Protein AF-A0A1U7HV82-F1 (afdb_monomer)

Secondary structure (DSSP, 8-state):
---SS-----S--HHHHHHHTTSS-HHHHHHHHHHHHTSS--HHHHHHHTTSS-HHHHHHHIIIIIHHHHHHHHHHHHHHHHHHHHHHHS-TT------EEEEEEE--HHHHHHHHHHHHHHHHHHHHHHHHHHHHSPP-TTHHHHHHHT-TTSSSSHHHHHHHHHHHHHHHHHHHHHHHHHHTT-TTHHHHHHHHHHHHHHHHHHHHTHHHHHHHHHHHHHT--GGGSSTTHHHHHHHHHHHHHHHHHHHHTS-HHHHHHHHHHHHHHHIIIIIIHHHHHHHHHHH-SSSHHHHHHHHHHHHHHHHHHHHHHHHHHHHHHHHHS--EEEEEEE--PPPP-----

InterPro domains:
  IPR037257 Type II secretion system protein GspE, N-terminal superfamily [SSF160246] (11-61)

Solvent-accessible surface area (backbone atoms only — not comparable to full-atom values): 18740 Å² total; per-residue (Å²): 141,92,84,86,86,77,92,80,83,71,79,86,54,70,71,58,54,36,38,76,71,65,58,40,52,73,65,56,49,51,54,40,53,55,54,34,73,79,40,98,58,54,64,67,58,50,36,34,74,71,66,59,40,55,66,71,59,54,51,49,44,42,64,74,47,49,50,53,51,54,49,49,55,48,50,50,50,49,53,49,50,52,50,49,53,47,56,72,69,45,61,81,88,64,63,82,74,66,64,61,52,73,48,72,48,72,65,48,37,65,64,53,37,52,52,52,51,54,51,54,52,50,47,48,53,44,18,54,51,22,52,46,45,68,77,73,45,80,92,53,101,56,47,66,61,53,21,55,46,31,27,60,84,41,75,88,30,56,50,34,55,50,49,24,48,52,30,40,51,42,14,52,52,30,41,52,52,19,50,59,33,48,78,69,69,45,87,61,27,66,57,32,44,51,49,17,50,51,28,42,51,52,26,49,34,54,74,65,43,51,61,65,66,39,12,65,64,42,19,69,74,67,70,50,55,48,56,32,45,51,26,33,46,56,62,49,51,53,50,51,52,50,48,52,63,72,41,44,67,57,49,69,72,41,58,69,70,44,34,52,33,42,51,50,13,50,52,38,21,49,41,9,75,41,51,40,43,25,52,42,22,30,44,31,72,76,73,40,64,94,44,69,70,41,53,52,46,39,39,50,21,49,48,28,32,48,49,10,48,42,41,33,44,30,24,51,41,47,44,38,37,76,77,62,80,43,52,63,54,75,46,80,46,80,62,79,78,78,79,80,80,80,80,83,127

Foldseek 3Di:
DPDDPPPPDDQDDLLVLCVVVVLDPPVLQVVLVVVVVVDVDDSLVSCCVVVSHPPVRSVCCCVVPVVVVVVVVVVVVVVVVVVVVVVVVPPPVPPPPQPWDKDKAFDDLVVVLVVLLVVLVVLLVQQLVLLCCVAPNDDDDCNPVSNQQSQCLHAPHPNLVSLLVLLLLLLVLLLVVLVVCVVVVHPCSVVSNVSSVVSNVVSVCSRVVVQQVVQVVQCVVVVDAALCNSVSLVVVVVVVVVNCVVCVVVLVPDDPQLSVLLVVLSVLQCCLVRVLVSVLSNCCRVPNCSDSVSSNSSSSSSSSNSNSSSSNSSSSQVCCCVPPVGDIDIDTDRDDDDPDPPPDD

Sequence (345 aa):
MTKVKKDVEQQKPLGRYLIEAGFISSEQLKAALAAQRSGKKRLGEILVKKGWIRHQTLDYLIEKVVLPERSSQKNLRLVQKDYQHHLESVNTNQLVNIPRQKLEIPVSPYKTTRLLFYIAVALLGAHLVGQFTEHFLPNYFFRNFIAEQLNLDRELNIPTLYAMGLLLISSILLAIVAYAKHVRGDRQVRHWVALSIIFLCLAIDEITSLHERMTDPLRSMLNTNGWLHYAWIIPGIVFVLVCLLVFAKFLKNLPSKTRQLILLAGVIFVSGAIGIEAIGGYYAQVYGEQNMGYALIAGIEEFFEMLGVIIFIYALLSHIDDAMKGLSVRFEIVAHRPPNTVHSS

Mean predicted aligned error: 15.26 Å

Radius of gyration: 39.63 Å; Cα contacts (8 Å, |Δi|>4): 355; chains: 1; bounding box: 47×78×112 Å

Structure (mmCIF, N/CA/C/O backbone):
data_AF-A0A1U7HV82-F1
#
_entry.id   AF-A0A1U7HV82-F1
#
loop_
_atom_site.group_PDB
_atom_site.id
_atom_site.type_symbol
_atom_site.label_atom_id
_atom_site.label_alt_id
_atom_site.label_comp_id
_atom_site.label_asym_id
_atom_site.label_entity_id
_atom_site.label_seq_id
_atom_site.pdbx_PDB_ins_code
_atom_site.Cartn_x
_atom_site.Cartn_y
_atom_site.Cartn_z
_atom_site.occupancy
_atom_site.B_iso_or_equiv
_atom_site.auth_seq_id
_atom_site.auth_comp_id
_atom_site.auth_asym_id
_atom_site.auth_atom_id
_atom_site.pdbx_PDB_model_num
ATOM 1 N N . MET A 1 1 ? -17.617 12.209 66.983 1.00 38.19 1 MET A N 1
ATOM 2 C CA . MET A 1 1 ? -17.705 13.487 66.237 1.00 38.19 1 MET A CA 1
ATOM 3 C C . MET A 1 1 ? -16.534 14.366 66.651 1.00 38.19 1 MET A C 1
ATOM 5 O O . MET A 1 1 ? -16.645 15.218 67.520 1.00 38.19 1 MET A O 1
ATOM 9 N N . THR A 1 2 ? -15.369 14.081 66.078 1.00 35.69 2 THR A N 1
ATOM 10 C CA . THR A 1 2 ? -14.067 14.588 66.527 1.00 35.69 2 THR A CA 1
ATOM 11 C C . THR A 1 2 ? -13.499 15.446 65.401 1.00 35.69 2 THR A C 1
ATOM 13 O O . THR A 1 2 ? -12.616 15.011 64.672 1.00 35.69 2 THR A O 1
ATOM 16 N N . LYS A 1 3 ? -14.108 16.614 65.147 1.00 32.28 3 LYS A N 1
ATOM 17 C CA . LYS A 1 3 ? -13.685 17.495 64.039 1.00 32.28 3 LYS A CA 1
ATOM 18 C C . LYS A 1 3 ? -14.097 18.972 64.165 1.00 32.28 3 LYS A C 1
ATOM 20 O O . LYS A 1 3 ? -14.225 19.644 63.157 1.00 32.28 3 LYS A O 1
ATOM 25 N N . VAL A 1 4 ? -14.302 19.485 65.386 1.00 33.97 4 VAL A N 1
ATOM 26 C CA . VAL A 1 4 ? -14.757 20.885 65.604 1.00 33.97 4 VAL A CA 1
ATOM 27 C C . VAL A 1 4 ? -13.839 21.671 66.564 1.00 33.97 4 VAL A C 1
ATOM 29 O O . VAL A 1 4 ? -14.207 22.708 67.092 1.00 33.97 4 VAL A O 1
ATOM 32 N N . LYS A 1 5 ? -12.607 21.204 66.826 1.00 31.08 5 LYS A N 1
ATOM 33 C CA . LYS A 1 5 ? -11.700 21.846 67.809 1.00 31.08 5 LYS A CA 1
ATOM 34 C C . LYS A 1 5 ? -10.270 22.126 67.324 1.00 31.08 5 LYS A C 1
ATOM 36 O O . LYS A 1 5 ? -9.362 22.188 68.146 1.00 31.08 5 LYS A O 1
ATOM 41 N N . LYS A 1 6 ? -10.045 22.310 66.016 1.00 32.88 6 LYS A N 1
ATOM 42 C CA . LYS A 1 6 ? -8.695 22.607 65.492 1.00 32.88 6 LYS A CA 1
ATOM 43 C C . LYS A 1 6 ? -8.571 23.799 64.533 1.00 32.88 6 LYS A C 1
ATOM 45 O O . LYS A 1 6 ? -7.531 23.929 63.911 1.00 32.88 6 LYS A O 1
ATOM 50 N N . ASP A 1 7 ? -9.547 24.707 64.503 1.00 33.69 7 ASP A N 1
ATOM 51 C CA . ASP A 1 7 ? -9.474 25.950 63.708 1.00 33.69 7 ASP A CA 1
ATOM 52 C C . ASP A 1 7 ? -9.227 27.199 64.568 1.00 33.69 7 ASP A C 1
ATOM 54 O O . ASP A 1 7 ? -9.872 28.235 64.424 1.00 33.69 7 ASP A O 1
ATOM 58 N N . VAL A 1 8 ? -8.255 27.112 65.479 1.00 42.91 8 VAL A N 1
ATOM 59 C CA . VAL A 1 8 ? -7.632 28.293 66.098 1.00 42.91 8 VAL A CA 1
ATOM 60 C C . VAL A 1 8 ? -6.117 28.090 66.096 1.00 42.91 8 VAL A C 1
ATOM 62 O O . VAL A 1 8 ? -5.501 27.922 67.144 1.00 42.91 8 VAL A O 1
ATOM 65 N N . GLU A 1 9 ? -5.500 28.076 64.911 1.00 46.94 9 GLU A N 1
ATOM 66 C CA . GLU A 1 9 ? -4.040 28.158 64.787 1.00 46.94 9 GLU A CA 1
ATOM 67 C C . GLU A 1 9 ? -3.623 29.569 64.344 1.00 46.94 9 GLU A C 1
ATOM 69 O O . GLU A 1 9 ? -3.939 30.078 63.264 1.00 46.94 9 GLU A O 1
ATOM 74 N N . GLN A 1 10 ? -3.013 30.238 65.318 1.00 55.25 10 GLN A N 1
ATOM 75 C CA . GLN A 1 10 ? -2.800 31.671 65.452 1.00 55.25 10 GLN A CA 1
ATOM 76 C C . GLN A 1 10 ? -1.570 32.124 64.654 1.00 55.25 10 GLN A C 1
ATOM 78 O O . GLN A 1 10 ? -0.648 31.345 64.422 1.00 55.25 10 GLN A O 1
ATOM 83 N N . GLN A 1 11 ? -1.546 33.401 64.251 1.00 66.25 11 GLN A N 1
ATOM 84 C CA . GLN A 1 11 ? -0.386 34.044 63.617 1.00 66.25 11 GLN A CA 1
ATOM 85 C C . GLN A 1 11 ? 0.920 33.649 64.317 1.00 66.25 11 GLN A C 1
ATOM 87 O O . GLN A 1 11 ? 0.988 33.674 65.549 1.00 66.25 11 GLN A O 1
ATOM 92 N N . LYS A 1 12 ? 1.964 33.340 63.536 1.00 77.38 12 LYS A N 1
ATOM 93 C CA . LYS A 1 12 ? 3.270 32.938 64.068 1.00 77.38 12 LYS A CA 1
ATOM 94 C C . LYS A 1 12 ? 3.725 33.937 65.151 1.00 77.38 12 LYS A C 1
ATOM 96 O O . LYS A 1 12 ? 3.809 35.145 64.880 1.00 77.38 12 LYS A O 1
ATOM 101 N N . PRO A 1 13 ? 3.947 33.489 66.400 1.00 84.19 13 PRO A N 1
ATOM 102 C CA . PRO A 1 13 ? 4.254 34.392 67.500 1.00 84.19 13 PRO A CA 1
ATOM 103 C C . PRO A 1 13 ? 5.668 34.959 67.355 1.00 84.19 13 PRO A C 1
ATOM 105 O O . PRO A 1 13 ? 6.565 34.292 66.841 1.00 84.19 13 PRO A O 1
ATOM 108 N N . LEU A 1 14 ? 5.882 36.180 67.859 1.00 83.19 14 LEU A N 1
ATOM 109 C CA . LEU A 1 14 ? 7.159 36.900 67.749 1.00 83.19 14 LEU A CA 1
ATOM 110 C C . LEU A 1 14 ? 8.350 36.077 68.268 1.00 83.19 14 LEU A C 1
ATOM 112 O O . LEU A 1 14 ? 9.395 36.047 67.633 1.00 83.19 14 LEU A O 1
ATOM 116 N N . GLY A 1 15 ? 8.178 35.348 69.374 1.00 83.62 15 GLY A N 1
ATOM 117 C CA . GLY A 1 15 ? 9.240 34.508 69.938 1.00 83.62 15 GLY A CA 1
ATOM 118 C C . GLY A 1 15 ? 9.782 33.458 68.963 1.00 83.62 15 GLY A C 1
ATOM 119 O O . GLY A 1 15 ? 10.974 33.174 68.979 1.00 83.62 15 GLY A O 1
ATOM 120 N N . ARG A 1 16 ? 8.940 32.933 68.064 1.00 84.75 16 ARG A N 1
ATOM 121 C CA . ARG A 1 16 ? 9.375 31.955 67.061 1.00 84.75 16 ARG A CA 1
ATOM 122 C C . ARG A 1 16 ? 10.226 32.600 65.967 1.00 84.75 16 ARG A C 1
ATOM 124 O O . ARG A 1 16 ? 11.216 32.011 65.560 1.00 84.75 16 ARG A O 1
ATOM 131 N N . TYR A 1 17 ? 9.890 33.822 65.554 1.00 85.44 17 TYR A N 1
ATOM 132 C CA . TYR A 1 17 ? 10.727 34.593 64.630 1.00 85.44 17 TYR A CA 1
ATOM 133 C C . TYR A 1 17 ? 12.118 34.861 65.196 1.00 85.44 17 TYR A C 1
ATOM 135 O O . TYR A 1 17 ? 13.104 34.749 64.481 1.00 85.44 17 TYR A O 1
ATOM 143 N N . LEU A 1 18 ? 12.195 35.182 66.486 1.00 85.69 18 LEU A N 1
ATOM 144 C CA . LEU A 1 18 ? 13.462 35.493 67.141 1.00 85.69 18 LEU A CA 1
ATOM 145 C C . LEU A 1 18 ? 14.362 34.261 67.303 1.00 85.69 18 LEU A C 1
ATOM 147 O O . LEU A 1 18 ? 15.578 34.398 67.206 1.00 85.69 18 LEU A O 1
ATOM 151 N N . ILE A 1 19 ? 13.779 33.074 67.506 1.00 87.62 19 ILE A N 1
ATOM 152 C CA . ILE A 1 19 ? 14.528 31.809 67.499 1.00 87.62 19 ILE A CA 1
ATOM 153 C C . ILE A 1 19 ? 15.010 31.469 66.090 1.00 87.62 19 ILE A C 1
ATOM 155 O O . ILE A 1 19 ? 16.180 31.159 65.905 1.00 87.62 19 ILE A O 1
ATOM 159 N N . GLU A 1 20 ? 14.124 31.529 65.094 1.00 85.56 20 GLU A N 1
ATOM 160 C CA . GLU A 1 20 ? 14.473 31.157 63.717 1.00 85.56 20 GLU A CA 1
ATOM 161 C C . GLU A 1 20 ? 15.515 32.098 63.103 1.00 85.56 20 GLU A C 1
ATOM 163 O O . GLU A 1 20 ? 16.381 31.650 62.361 1.00 85.56 20 GLU A O 1
ATOM 168 N N . ALA A 1 21 ? 15.485 33.383 63.462 1.00 83.06 21 ALA A N 1
ATOM 169 C CA . ALA A 1 21 ? 16.513 34.341 63.070 1.00 83.06 21 ALA A CA 1
ATOM 170 C C . ALA A 1 21 ? 17.809 34.228 63.904 1.00 83.06 21 ALA A C 1
ATOM 172 O O . ALA A 1 21 ? 18.742 34.997 63.688 1.00 83.06 21 ALA A O 1
ATOM 173 N N . GLY A 1 22 ? 17.876 33.300 64.866 1.00 84.62 22 GLY A N 1
ATOM 174 C CA . GLY A 1 22 ? 19.063 33.040 65.683 1.00 84.62 22 GLY A CA 1
ATOM 175 C C . GLY A 1 22 ? 19.364 34.099 66.746 1.00 84.62 22 GLY A C 1
ATOM 176 O O . GLY A 1 22 ? 20.425 34.054 67.362 1.00 84.62 22 GLY A O 1
ATOM 177 N N . PHE A 1 23 ? 18.454 35.048 66.991 1.00 87.12 23 PHE A N 1
ATOM 178 C CA . PHE A 1 23 ? 18.676 36.121 67.964 1.00 87.12 23 PHE A CA 1
ATOM 179 C C . PHE A 1 23 ? 18.525 35.658 69.413 1.00 87.12 23 PHE A C 1
ATOM 181 O O . PHE A 1 23 ? 19.138 36.247 70.300 1.00 87.12 23 PHE A O 1
ATOM 188 N N . ILE A 1 24 ? 17.708 34.630 69.668 1.00 89.38 24 ILE A N 1
ATOM 189 C CA . ILE A 1 24 ? 17.556 34.016 70.995 1.00 89.38 24 ILE A CA 1
ATOM 190 C C . ILE A 1 24 ? 17.475 32.499 70.895 1.00 89.38 24 ILE A C 1
ATOM 192 O O . ILE A 1 24 ? 16.989 31.949 69.910 1.00 89.38 24 ILE A O 1
ATOM 196 N N . SER A 1 25 ? 17.875 31.812 71.961 1.00 89.31 25 SER A N 1
ATOM 197 C CA . SER A 1 25 ? 17.670 30.372 72.097 1.00 89.31 25 SER A CA 1
ATOM 198 C C . SER A 1 25 ? 16.274 30.033 72.632 1.00 89.31 25 SER A C 1
ATOM 200 O O . SER A 1 25 ? 15.595 30.851 73.263 1.00 89.31 25 SER A O 1
ATOM 202 N N . SER A 1 26 ? 15.855 28.780 72.445 1.00 86.31 26 SER A N 1
ATOM 203 C CA . SER A 1 26 ? 14.608 28.255 73.018 1.00 86.31 26 SER A CA 1
ATOM 204 C C . SER A 1 26 ? 14.550 28.388 74.543 1.00 86.31 26 SER A C 1
ATOM 206 O O . SER A 1 26 ? 13.484 28.658 75.093 1.00 86.31 26 SER A O 1
ATOM 208 N N . GLU A 1 27 ? 15.687 28.257 75.229 1.00 87.75 27 GLU A N 1
ATOM 209 C CA . GLU A 1 27 ? 15.765 28.411 76.686 1.00 87.75 27 GLU A CA 1
ATOM 210 C C . GLU A 1 27 ? 15.618 29.876 77.120 1.00 87.75 27 GLU A C 1
ATOM 212 O O . GLU A 1 27 ? 14.876 30.174 78.059 1.00 87.75 27 GLU A O 1
ATOM 217 N N . GLN A 1 28 ? 16.220 30.817 76.383 1.00 88.81 28 GLN A N 1
ATOM 218 C CA . GLN A 1 28 ? 16.010 32.252 76.605 1.00 88.81 28 GLN A CA 1
ATOM 219 C C . GLN A 1 28 ? 14.547 32.648 76.373 1.00 88.81 28 GLN A C 1
ATOM 221 O O . GLN A 1 28 ? 13.983 33.411 77.161 1.00 88.81 28 GLN A O 1
ATOM 226 N N . LEU A 1 29 ? 13.896 32.094 75.343 1.00 89.25 29 LEU A N 1
ATOM 227 C CA . LEU A 1 29 ? 12.473 32.334 75.106 1.00 89.25 29 LEU A CA 1
ATOM 228 C C . LEU A 1 29 ? 11.607 31.795 76.254 1.00 89.25 29 LEU A C 1
ATOM 230 O O . LEU A 1 29 ? 10.720 32.509 76.724 1.00 89.25 29 LEU A O 1
ATOM 234 N N . LYS A 1 30 ? 11.863 30.574 76.743 1.00 88.62 30 LYS A N 1
ATOM 235 C CA . LYS A 1 30 ? 11.137 30.004 77.895 1.00 88.62 30 LYS A CA 1
ATOM 236 C C . LYS A 1 30 ? 11.288 30.877 79.140 1.00 88.62 30 LYS A C 1
ATOM 238 O O . LYS A 1 30 ? 10.287 31.190 79.785 1.00 88.62 30 LYS A O 1
ATOM 243 N N . ALA A 1 31 ? 12.509 31.315 79.445 1.00 86.88 31 ALA A N 1
ATOM 244 C CA . ALA A 1 31 ? 12.778 32.196 80.577 1.00 86.88 31 ALA A CA 1
ATOM 245 C C . ALA A 1 31 ? 12.068 33.555 80.434 1.00 86.88 31 ALA A C 1
ATOM 247 O O . ALA A 1 31 ? 11.471 34.050 81.392 1.00 86.88 31 ALA A O 1
ATOM 248 N N . ALA A 1 32 ? 12.074 34.142 79.233 1.00 87.38 32 ALA A N 1
ATOM 249 C CA . ALA A 1 32 ? 11.375 35.394 78.955 1.00 87.38 32 ALA A CA 1
ATOM 250 C C . ALA A 1 32 ? 9.850 35.252 79.078 1.00 87.38 32 ALA A C 1
ATOM 252 O O . ALA A 1 32 ? 9.200 36.132 79.639 1.00 87.38 32 ALA A O 1
ATOM 253 N N . LEU A 1 33 ? 9.277 34.139 78.610 1.00 87.44 33 LEU A N 1
ATOM 254 C CA . LEU A 1 33 ? 7.847 33.842 78.733 1.00 87.44 33 LEU A CA 1
ATOM 255 C C . LEU A 1 33 ? 7.433 33.589 80.188 1.00 87.44 33 LEU A C 1
ATOM 257 O O . LEU A 1 33 ? 6.366 34.040 80.602 1.00 87.44 33 LEU A O 1
ATOM 261 N N . ALA A 1 34 ? 8.267 32.911 80.980 1.00 85.50 34 ALA A N 1
ATOM 262 C CA . ALA A 1 34 ? 8.035 32.752 82.414 1.00 85.50 34 ALA A CA 1
ATOM 263 C C . ALA A 1 34 ? 8.019 34.118 83.121 1.00 85.50 34 ALA A C 1
ATOM 265 O O . ALA A 1 34 ? 7.084 34.415 83.863 1.00 85.50 34 ALA A O 1
ATOM 266 N N . ALA A 1 35 ? 8.979 34.994 82.805 1.00 83.12 35 ALA A N 1
ATOM 267 C CA . ALA A 1 35 ? 9.008 36.364 83.317 1.00 83.12 35 ALA A CA 1
ATOM 268 C C . ALA A 1 35 ? 7.810 37.212 82.839 1.00 83.12 35 ALA A C 1
ATOM 270 O O . ALA A 1 35 ? 7.318 38.056 83.587 1.00 83.12 35 ALA A O 1
ATOM 271 N N . GLN A 1 36 ? 7.313 36.974 81.622 1.00 86.62 36 GLN A N 1
ATOM 272 C CA . GLN A 1 36 ? 6.123 37.632 81.078 1.00 86.62 36 GLN A CA 1
ATOM 273 C C . GLN A 1 36 ? 4.838 37.212 81.805 1.00 86.62 36 GLN A C 1
ATOM 275 O O . GLN A 1 36 ? 3.912 38.005 81.912 1.00 86.62 36 GLN A O 1
ATOM 280 N N . ARG A 1 37 ? 4.758 35.981 82.326 1.00 81.06 37 ARG A N 1
ATOM 281 C CA . ARG A 1 37 ? 3.583 35.527 83.094 1.00 81.06 37 ARG A CA 1
ATOM 282 C C . ARG A 1 37 ? 3.465 36.217 84.452 1.00 81.06 37 ARG A C 1
ATOM 284 O O . ARG A 1 37 ? 2.355 36.426 84.924 1.00 81.06 37 ARG A O 1
ATOM 291 N N . SER A 1 38 ? 4.591 36.589 85.056 1.00 72.31 38 SER A N 1
ATOM 292 C CA . SER A 1 38 ? 4.643 37.222 86.380 1.00 72.31 38 SER A CA 1
ATOM 293 C C . SER A 1 38 ? 4.617 38.757 86.342 1.00 72.31 38 SER A C 1
ATOM 295 O O . SER A 1 38 ? 4.601 39.385 87.397 1.00 72.31 38 SER A O 1
ATOM 297 N N . GLY A 1 39 ? 4.611 39.390 85.162 1.00 71.81 39 GLY A N 1
ATOM 298 C CA . GLY A 1 39 ? 4.634 40.851 85.039 1.00 71.81 39 GLY A CA 1
ATOM 299 C C . GLY A 1 39 ? 3.957 41.375 83.771 1.00 71.81 39 GLY A C 1
ATOM 300 O O . GLY A 1 39 ? 3.882 40.693 82.762 1.00 71.81 39 GLY A O 1
ATOM 301 N N . LYS A 1 40 ? 3.496 42.633 83.778 1.00 72.38 40 LYS A N 1
ATOM 302 C CA . LYS A 1 40 ? 2.767 43.254 82.646 1.00 72.38 40 LYS A CA 1
ATOM 303 C C . LYS A 1 40 ? 3.641 43.668 81.439 1.00 72.38 40 LYS A C 1
ATOM 305 O O . LYS A 1 40 ? 3.177 44.424 80.591 1.00 72.38 40 LYS A O 1
ATOM 310 N N . LYS A 1 41 ? 4.903 43.230 81.351 1.00 80.50 41 LYS A N 1
ATOM 311 C CA . LYS A 1 41 ? 5.830 43.660 80.282 1.00 80.50 41 LYS A CA 1
ATOM 312 C C . LYS A 1 41 ? 5.666 42.832 79.013 1.00 80.50 41 LYS A C 1
ATOM 314 O O . LYS A 1 41 ? 5.334 41.650 79.078 1.00 80.50 41 LYS A O 1
ATOM 319 N N . ARG A 1 42 ? 5.920 43.433 77.849 1.00 84.75 42 ARG A N 1
ATOM 320 C CA . ARG A 1 42 ? 5.869 42.708 76.566 1.00 84.75 42 ARG A CA 1
ATOM 321 C C . ARG A 1 42 ? 7.111 41.830 76.403 1.00 84.75 42 ARG A C 1
ATOM 323 O O . ARG A 1 42 ? 8.191 42.190 76.861 1.00 84.75 42 ARG A O 1
ATOM 330 N N . LEU A 1 43 ? 6.974 40.701 75.699 1.00 84.75 43 LEU A N 1
ATOM 331 C CA . LEU A 1 43 ? 8.074 39.756 75.460 1.00 84.75 43 LEU A CA 1
ATOM 332 C C . LEU A 1 43 ? 9.345 40.454 74.940 1.00 84.75 43 LEU A C 1
ATOM 334 O O . LEU A 1 43 ? 10.426 40.233 75.472 1.00 84.75 43 LEU A O 1
ATOM 338 N N . GLY A 1 44 ? 9.202 41.346 73.956 1.00 84.00 44 GLY A N 1
ATOM 339 C CA . GLY A 1 44 ? 10.316 42.105 73.384 1.00 84.00 44 GLY A CA 1
ATOM 340 C C . GLY A 1 44 ? 11.068 42.975 74.398 1.00 84.00 44 GLY A C 1
ATOM 341 O O . GLY A 1 44 ? 12.292 42.952 74.445 1.00 84.00 44 GLY A O 1
ATOM 342 N N . GLU A 1 45 ? 10.349 43.667 75.283 1.00 85.06 45 GLU A N 1
ATOM 343 C CA . GLU A 1 45 ? 10.943 44.519 76.326 1.00 85.06 45 GLU A CA 1
ATOM 344 C C . GLU A 1 45 ? 11.736 43.701 77.353 1.00 85.06 45 GLU A C 1
ATOM 346 O O . GLU A 1 45 ? 12.762 44.152 77.863 1.00 85.06 45 GLU A O 1
ATOM 351 N N . ILE A 1 46 ? 11.266 42.488 77.664 1.00 87.38 46 ILE A N 1
ATOM 352 C CA . ILE A 1 46 ? 11.948 41.573 78.586 1.00 87.38 46 ILE A CA 1
ATOM 353 C C . ILE A 1 46 ? 13.271 41.105 77.973 1.00 87.38 46 ILE A C 1
ATOM 355 O O . ILE A 1 46 ? 14.295 41.130 78.657 1.00 87.38 46 ILE A O 1
ATOM 359 N N . LEU A 1 47 ? 13.258 40.730 76.691 1.00 89.25 47 LEU A N 1
ATOM 360 C CA . LEU A 1 47 ? 14.448 40.289 75.958 1.00 89.25 47 LEU A CA 1
ATOM 361 C C . LEU A 1 47 ? 15.499 41.403 75.854 1.00 89.25 47 LEU A C 1
ATOM 363 O O . LEU A 1 47 ? 16.683 41.148 76.076 1.00 89.25 47 LEU A O 1
ATOM 367 N N . VAL A 1 48 ? 15.062 42.640 75.598 1.00 89.19 48 VAL A N 1
ATOM 368 C CA . VAL A 1 48 ? 15.950 43.810 75.551 1.00 89.19 48 VAL A CA 1
ATOM 369 C C . VAL A 1 48 ? 16.509 44.136 76.934 1.00 89.19 48 VAL A C 1
ATOM 371 O O . VAL A 1 48 ? 17.718 44.295 77.084 1.00 89.19 48 VAL A O 1
ATOM 374 N N . LYS A 1 49 ? 15.672 44.160 77.982 1.00 89.12 49 LYS A N 1
ATOM 375 C CA . LYS A 1 49 ? 16.125 44.448 79.355 1.00 89.12 49 LYS A CA 1
ATOM 376 C C . LYS A 1 49 ? 17.134 43.414 79.873 1.00 89.12 49 LYS A C 1
ATOM 378 O O . LYS A 1 49 ? 18.007 43.762 80.661 1.00 89.12 49 LYS A O 1
ATOM 383 N N . LYS A 1 50 ? 17.006 42.148 79.468 1.00 86.50 50 LYS A N 1
ATOM 384 C CA . LYS A 1 50 ? 17.951 41.073 79.816 1.00 86.50 50 LYS A CA 1
ATOM 385 C C . LYS A 1 50 ? 19.250 41.116 78.998 1.00 86.50 50 LYS A C 1
ATOM 387 O O . LYS A 1 50 ? 20.145 40.326 79.280 1.00 86.50 50 LYS A O 1
ATOM 392 N N . GLY A 1 51 ? 19.358 42.015 78.018 1.00 85.31 51 GLY A N 1
ATOM 393 C CA . GLY A 1 51 ? 20.526 42.150 77.147 1.00 85.31 51 GLY A CA 1
ATOM 394 C C . GLY A 1 51 ? 20.639 41.062 76.078 1.00 85.31 51 GLY A C 1
ATOM 395 O O . GLY A 1 51 ? 21.691 40.936 75.463 1.00 85.31 51 GLY A O 1
ATOM 396 N N . TRP A 1 52 ? 19.587 40.267 75.851 1.00 90.31 52 TRP A N 1
ATOM 397 C CA . TRP A 1 52 ? 19.621 39.155 74.893 1.00 90.31 52 TRP A CA 1
ATOM 398 C C . TRP A 1 52 ? 19.401 39.607 73.449 1.00 90.31 52 TRP A C 1
ATOM 400 O O . TRP A 1 52 ? 19.898 38.970 72.531 1.00 90.31 52 TRP A O 1
ATOM 410 N N . ILE A 1 53 ? 18.699 40.723 73.241 1.00 90.31 53 ILE A N 1
ATOM 411 C CA . ILE A 1 53 ? 18.533 41.358 71.928 1.00 90.31 53 ILE A CA 1
ATOM 412 C C . ILE A 1 53 ? 18.684 42.872 72.098 1.00 90.31 53 ILE A C 1
ATOM 414 O O . ILE A 1 53 ? 18.214 43.436 73.085 1.00 90.31 53 ILE A O 1
ATOM 418 N N . ARG A 1 54 ? 19.312 43.560 71.138 1.00 88.88 54 ARG A N 1
ATOM 419 C CA . ARG A 1 54 ? 19.348 45.033 71.112 1.00 88.88 54 ARG A CA 1
ATOM 420 C C . ARG A 1 54 ? 18.006 45.599 70.654 1.00 88.88 54 ARG A C 1
ATOM 422 O O . ARG A 1 54 ? 17.383 45.048 69.752 1.00 88.88 54 ARG A O 1
ATOM 429 N N . HIS A 1 55 ? 17.600 46.742 71.208 1.00 88.81 55 HIS A N 1
ATOM 430 C CA . HIS A 1 55 ? 16.335 47.389 70.838 1.00 88.81 55 HIS A CA 1
ATOM 431 C C . HIS A 1 55 ? 16.218 47.609 69.319 1.00 88.81 55 HIS A C 1
ATOM 433 O O . HIS A 1 55 ? 15.218 47.218 68.726 1.00 88.81 55 HIS A O 1
ATOM 439 N N . GLN A 1 56 ? 17.283 48.102 68.668 1.00 85.81 56 GLN A N 1
ATOM 440 C CA . GLN A 1 56 ? 17.269 48.347 67.219 1.00 85.81 56 GLN A CA 1
ATOM 441 C C . GLN A 1 56 ? 17.067 47.063 66.398 1.00 85.81 56 GLN A C 1
ATOM 443 O O . GLN A 1 56 ? 16.401 47.081 65.369 1.00 85.81 56 GLN A O 1
ATOM 448 N N . THR A 1 57 ? 17.627 45.938 66.849 1.00 85.06 57 THR A N 1
ATOM 449 C CA . THR A 1 57 ? 17.505 44.643 66.163 1.00 85.06 57 THR A CA 1
ATOM 450 C C . THR A 1 57 ? 16.087 44.091 66.261 1.00 85.06 57 THR A C 1
ATOM 452 O O . THR A 1 57 ? 15.565 43.548 65.288 1.00 85.06 57 THR A O 1
ATOM 455 N N . LEU A 1 58 ? 15.451 44.250 67.424 1.00 87.62 58 LEU A N 1
ATOM 456 C CA . LEU A 1 58 ? 14.064 43.846 67.624 1.00 87.62 58 LEU A CA 1
ATOM 457 C C . LEU A 1 58 ? 13.114 44.671 66.745 1.00 87.62 58 LEU A C 1
ATOM 459 O O . LEU A 1 58 ? 12.254 44.091 66.083 1.00 87.62 58 LEU A O 1
ATOM 463 N N . ASP A 1 59 ? 13.299 45.992 66.707 1.00 86.81 59 ASP A N 1
ATOM 464 C CA . ASP A 1 59 ? 12.482 46.890 65.885 1.00 86.81 59 ASP A CA 1
ATOM 465 C C . ASP A 1 59 ? 12.641 46.576 64.397 1.00 86.81 59 ASP A C 1
ATOM 467 O O . ASP A 1 59 ? 11.644 46.394 63.696 1.00 86.81 59 ASP A O 1
ATOM 471 N N . TYR A 1 60 ? 13.885 46.411 63.934 1.00 86.75 60 TYR A N 1
ATOM 472 C CA . TYR A 1 60 ? 14.177 46.068 62.543 1.00 86.75 60 TYR A CA 1
ATOM 473 C C . TYR A 1 60 ? 13.483 44.770 62.120 1.00 86.75 60 TYR A C 1
ATOM 475 O O . TYR A 1 60 ? 12.844 44.718 61.069 1.00 86.75 60 TYR A O 1
ATOM 483 N N . LEU A 1 61 ? 13.561 43.722 62.945 1.00 87.56 61 LEU A N 1
ATOM 484 C CA . LEU A 1 61 ? 12.929 42.442 62.636 1.00 87.56 61 LEU A CA 1
ATOM 485 C C . LEU A 1 61 ? 11.399 42.547 62.622 1.00 87.56 61 LEU A C 1
ATOM 487 O O . LEU A 1 61 ? 10.745 41.947 61.766 1.00 87.56 61 LEU A O 1
ATOM 491 N N . ILE A 1 62 ? 10.808 43.321 63.532 1.00 86.38 62 ILE A N 1
ATOM 492 C CA . ILE A 1 62 ? 9.359 43.531 63.538 1.00 86.38 62 ILE A CA 1
ATOM 493 C C . ILE A 1 62 ? 8.922 44.271 62.270 1.00 86.38 62 ILE A C 1
ATOM 495 O O . ILE A 1 62 ? 7.990 43.826 61.597 1.00 86.38 62 ILE A O 1
ATOM 499 N N . GLU A 1 63 ? 9.600 45.365 61.930 1.00 84.62 63 GLU A N 1
ATOM 500 C CA . GLU A 1 63 ? 9.215 46.245 60.829 1.00 84.62 63 GLU A CA 1
ATOM 501 C C . GLU A 1 63 ? 9.479 45.620 59.456 1.00 84.62 63 GLU A C 1
ATOM 503 O O . GLU A 1 63 ? 8.620 45.679 58.578 1.00 84.62 63 GLU A O 1
ATOM 508 N N . LYS A 1 64 ? 10.653 45.009 59.259 1.00 83.19 64 LYS A N 1
ATOM 509 C CA . LYS A 1 64 ? 11.072 44.506 57.944 1.00 83.19 64 LYS A CA 1
ATOM 510 C C . LYS A 1 64 ? 10.664 43.064 57.672 1.00 83.19 64 LYS A C 1
ATOM 512 O O . LYS A 1 64 ? 10.619 42.681 56.508 1.00 83.19 64 LYS A O 1
ATOM 517 N N . VAL A 1 65 ? 10.350 42.274 58.701 1.00 79.88 65 VAL A N 1
ATOM 518 C CA . VAL A 1 65 ? 10.063 40.838 58.531 1.00 79.88 65 VAL A CA 1
ATOM 519 C C . VAL A 1 65 ? 8.674 40.476 59.048 1.00 79.88 65 VAL A C 1
ATOM 521 O O . VAL A 1 65 ? 7.839 39.990 58.286 1.00 79.88 65 VAL A O 1
ATOM 524 N N . VAL A 1 66 ? 8.377 40.748 60.321 1.00 83.94 66 VAL A N 1
ATOM 525 C CA . VAL A 1 66 ? 7.144 40.243 60.953 1.00 83.94 66 VAL A CA 1
ATOM 526 C C . VAL A 1 66 ? 5.887 40.930 60.411 1.00 83.94 66 VAL A C 1
ATOM 528 O O . VAL A 1 66 ? 4.905 40.253 60.101 1.00 83.94 66 VAL A O 1
ATOM 531 N N . LEU A 1 67 ? 5.876 42.263 60.312 1.00 82.19 67 LEU A N 1
ATOM 532 C CA . LEU A 1 67 ? 4.701 43.008 59.844 1.00 82.19 67 LEU A CA 1
ATOM 533 C C . LEU A 1 67 ? 4.385 42.768 58.354 1.00 82.19 67 LEU A C 1
ATOM 535 O O . LEU A 1 67 ? 3.208 42.528 58.054 1.00 82.19 67 LEU A O 1
ATOM 539 N N . PRO A 1 68 ? 5.366 42.770 57.428 1.00 76.06 68 PRO A N 1
ATOM 540 C CA . PRO A 1 68 ? 5.112 42.471 56.021 1.00 76.06 68 PRO A CA 1
ATOM 541 C C . PRO A 1 68 ? 4.586 41.052 55.807 1.00 76.06 68 PRO A C 1
ATOM 543 O O . PRO A 1 68 ? 3.599 40.870 55.095 1.00 76.06 68 PRO A O 1
ATOM 546 N N . GLU A 1 69 ? 5.163 40.047 56.476 1.00 77.19 69 GLU A N 1
ATOM 547 C CA . GLU A 1 69 ? 4.708 38.660 56.332 1.00 77.19 69 GLU A CA 1
ATOM 548 C C . GLU A 1 69 ? 3.285 38.474 56.877 1.00 77.19 69 GLU A C 1
ATOM 550 O O . GLU A 1 69 ? 2.440 37.862 56.222 1.00 77.19 69 GLU A O 1
ATOM 555 N N . ARG A 1 70 ? 2.967 39.066 58.037 1.00 78.81 70 ARG A N 1
ATOM 556 C CA . ARG A 1 70 ? 1.605 39.018 58.597 1.00 78.81 70 ARG A CA 1
ATOM 557 C C . ARG A 1 70 ? 0.587 39.732 57.715 1.00 78.81 70 ARG A C 1
ATOM 559 O O . ARG A 1 70 ? -0.543 39.258 57.597 1.00 78.81 70 ARG A O 1
ATOM 566 N N . SER A 1 71 ? 0.973 40.849 57.103 1.00 70.81 71 SER A N 1
ATOM 567 C CA . SER A 1 71 ? 0.119 41.585 56.166 1.00 70.81 71 SER A CA 1
ATOM 568 C C . SER A 1 71 ? -0.111 40.784 54.886 1.00 70.81 71 SER A C 1
ATOM 570 O O . SER A 1 71 ? -1.251 40.662 54.451 1.00 70.81 71 SER A O 1
ATOM 572 N N . SER A 1 72 ? 0.932 40.146 54.349 1.00 68.44 72 SER A N 1
ATOM 573 C CA . SER A 1 72 ? 0.831 39.248 53.194 1.00 68.44 72 SER A CA 1
ATOM 574 C C . SER A 1 72 ? -0.081 38.052 53.487 1.00 68.44 72 SER A C 1
ATOM 576 O O . SER A 1 72 ? -1.018 37.792 52.739 1.00 68.44 72 SER A O 1
ATOM 578 N N . GLN A 1 73 ? 0.082 37.392 54.638 1.00 69.44 73 GLN A N 1
ATOM 579 C CA . GLN A 1 73 ? -0.792 36.288 55.053 1.00 69.44 73 GLN A CA 1
ATOM 580 C C . GLN A 1 73 ? -2.242 36.733 55.277 1.00 69.44 73 GLN A C 1
ATOM 582 O O . GLN A 1 73 ? -3.170 35.994 54.949 1.00 69.44 73 GLN A O 1
ATOM 587 N N . LYS A 1 74 ? -2.467 37.932 55.830 1.00 70.44 74 LYS A N 1
ATOM 588 C CA . LYS A 1 74 ? -3.814 38.498 55.981 1.00 70.44 74 LYS A CA 1
ATOM 589 C C . LYS A 1 74 ? -4.438 38.791 54.617 1.00 70.44 74 LYS A C 1
ATOM 591 O O . LYS A 1 74 ? -5.593 38.435 54.419 1.00 70.44 74 LYS A O 1
ATOM 596 N N . ASN A 1 75 ? -3.681 39.371 53.689 1.00 62.00 75 ASN A N 1
ATOM 597 C CA . ASN A 1 75 ? -4.140 39.646 52.330 1.00 62.00 75 ASN A CA 1
ATOM 598 C C . ASN A 1 75 ? -4.438 38.350 51.571 1.00 62.00 75 ASN A C 1
ATOM 600 O O . ASN A 1 75 ? -5.501 38.254 50.976 1.00 62.00 75 ASN A O 1
ATOM 604 N N . LEU A 1 76 ? -3.590 37.319 51.676 1.00 58.19 76 LEU A N 1
ATOM 605 C CA . LEU A 1 76 ? -3.889 35.995 51.121 1.00 58.19 76 LEU A CA 1
ATOM 606 C C . LEU A 1 76 ? -5.178 35.416 51.705 1.00 58.19 76 LEU A C 1
ATOM 608 O O . LEU A 1 76 ? -6.003 34.904 50.960 1.00 58.19 76 LEU A O 1
ATOM 612 N N . ARG A 1 77 ? -5.388 35.526 53.021 1.00 66.06 77 ARG A N 1
ATOM 613 C CA . ARG A 1 77 ? -6.624 35.048 53.658 1.00 66.06 77 ARG A CA 1
ATOM 614 C C . ARG A 1 77 ? -7.853 35.840 53.223 1.00 66.06 77 ARG A C 1
ATOM 616 O O . ARG A 1 77 ? -8.912 35.238 53.110 1.00 66.06 77 ARG A O 1
ATOM 623 N N . LEU A 1 78 ? -7.730 37.150 53.005 1.00 63.62 78 LEU A N 1
ATOM 624 C CA . LEU A 1 78 ? -8.813 37.992 52.489 1.00 63.62 78 LEU A CA 1
ATOM 625 C C . LEU A 1 78 ? -9.138 37.621 51.041 1.00 63.62 78 LEU A C 1
ATOM 627 O O . LEU A 1 78 ? -10.284 37.306 50.764 1.00 63.62 78 LEU A O 1
ATOM 631 N N . VAL A 1 79 ? -8.128 37.509 50.172 1.00 55.97 79 VAL A N 1
ATOM 632 C CA . VAL A 1 79 ? -8.289 37.048 48.782 1.00 55.97 79 VAL A CA 1
ATOM 633 C C . VAL A 1 79 ? -8.913 35.658 48.731 1.00 55.97 79 VAL A C 1
ATOM 635 O O . VAL A 1 79 ? -9.785 35.406 47.911 1.00 55.97 79 VAL A O 1
ATOM 638 N N . GLN A 1 80 ? -8.501 34.754 49.618 1.00 59.28 80 GLN A N 1
ATOM 639 C CA . GLN A 1 80 ? -9.029 33.396 49.672 1.00 59.28 80 GLN A CA 1
ATOM 640 C C . GLN A 1 80 ? -10.465 33.366 50.207 1.00 59.28 80 GLN A C 1
ATOM 642 O O . GLN A 1 80 ? -11.282 32.625 49.673 1.00 59.28 80 GLN A O 1
ATOM 647 N N . LYS A 1 81 ? -10.807 34.208 51.195 1.00 60.12 81 LYS A N 1
ATOM 648 C CA . LYS A 1 81 ? -12.193 34.386 51.655 1.00 60.12 81 LYS A CA 1
ATOM 649 C C . LYS A 1 81 ? -13.079 34.995 50.576 1.00 60.12 81 LYS A C 1
ATOM 651 O O . LYS A 1 81 ? -14.182 34.498 50.401 1.00 60.12 81 LYS A O 1
ATOM 656 N N . ASP A 1 82 ? -12.598 36.002 49.853 1.00 55.25 82 ASP A N 1
ATOM 657 C CA . ASP A 1 82 ? -13.320 36.620 48.739 1.00 55.25 82 ASP A CA 1
ATOM 658 C C . ASP A 1 82 ? -13.522 35.608 47.609 1.00 55.25 82 ASP A C 1
ATOM 660 O O . ASP A 1 82 ? -14.628 35.481 47.094 1.00 55.25 82 ASP A O 1
ATOM 664 N N . TYR A 1 83 ? -12.507 34.797 47.290 1.00 51.16 83 TYR A N 1
ATOM 665 C CA . TYR A 1 83 ? -12.639 33.683 46.346 1.00 51.16 83 TYR A CA 1
ATOM 666 C C . TYR A 1 83 ? -13.677 32.661 46.799 1.00 51.16 83 TYR A C 1
ATOM 668 O O . TYR A 1 83 ? -14.451 32.169 45.986 1.00 51.16 83 TYR A O 1
ATOM 676 N N . GLN A 1 84 ? -13.709 32.331 48.088 1.00 51.78 84 GLN A N 1
ATOM 677 C CA . GLN A 1 84 ? -14.618 31.322 48.623 1.00 51.78 84 GLN A CA 1
ATOM 678 C C . GLN A 1 84 ? -16.059 31.848 48.709 1.00 51.78 84 GLN A C 1
ATOM 680 O O . GLN A 1 84 ? -16.986 31.127 48.355 1.00 51.78 84 GLN A O 1
ATOM 685 N N . HIS A 1 85 ? -16.244 33.131 49.036 1.00 53.75 85 HIS A N 1
ATOM 686 C CA . HIS A 1 85 ? -17.533 33.822 48.935 1.00 53.75 85 HIS A CA 1
ATOM 687 C C . HIS A 1 85 ? -17.997 33.965 47.476 1.00 53.75 85 HIS A C 1
ATOM 689 O O . HIS A 1 85 ? -19.190 33.838 47.188 1.00 53.75 85 HIS A O 1
ATOM 695 N N . HIS A 1 86 ? -17.071 34.185 46.537 1.00 50.53 86 HIS A N 1
ATOM 696 C CA . HIS A 1 86 ? -17.357 34.142 45.104 1.00 50.53 86 HIS A CA 1
ATOM 697 C C . HIS A 1 86 ? -17.717 32.725 44.640 1.00 50.53 86 HIS A C 1
ATOM 699 O O . HIS A 1 86 ? -18.633 32.580 43.846 1.00 50.53 86 HIS A O 1
ATOM 705 N N . LEU A 1 87 ? -17.091 31.671 45.165 1.00 45.72 87 LEU A N 1
ATOM 706 C CA . LEU A 1 87 ? -17.413 30.281 44.816 1.00 45.72 87 LEU A CA 1
ATOM 707 C C . LEU A 1 87 ? -18.756 29.804 45.394 1.00 45.72 87 LEU A C 1
ATOM 709 O O . LEU A 1 87 ? -19.415 28.985 44.763 1.00 45.72 87 LEU A O 1
ATOM 713 N N . GLU A 1 88 ? -19.183 30.319 46.550 1.00 48.03 88 GLU A N 1
ATOM 714 C CA . GLU A 1 88 ? -20.498 30.009 47.138 1.00 48.03 88 GLU A CA 1
ATOM 715 C C . GLU A 1 88 ? -21.646 30.831 46.520 1.00 48.03 88 GLU A C 1
ATOM 717 O O . GLU A 1 88 ? -22.789 30.376 46.513 1.00 48.03 88 GLU A O 1
ATOM 722 N N . SER A 1 89 ? -21.361 32.015 45.961 1.00 45.97 89 SER A N 1
ATOM 723 C CA . SER A 1 89 ? -22.346 32.840 45.232 1.00 45.97 89 SER A CA 1
ATOM 724 C C . SER A 1 89 ? -22.387 32.569 43.724 1.00 45.97 89 SER A C 1
ATOM 726 O O . SER A 1 89 ? -23.384 32.875 43.065 1.00 45.97 89 SER A O 1
ATOM 728 N N . VAL A 1 90 ? -21.348 31.944 43.166 1.00 42.84 90 VAL A N 1
ATOM 729 C CA . VAL A 1 90 ? -21.361 31.397 41.809 1.00 42.84 90 VAL A CA 1
ATOM 730 C C . VAL A 1 90 ? -22.059 30.045 41.855 1.00 42.84 90 VAL A C 1
ATOM 732 O O . VAL A 1 90 ? -21.486 29.015 42.204 1.00 42.84 90 VAL A O 1
ATOM 735 N N . ASN A 1 91 ? -23.334 30.066 41.477 1.00 40.16 91 ASN A N 1
ATOM 736 C CA . ASN A 1 91 ? -24.127 28.888 41.167 1.00 40.16 91 ASN A CA 1
ATOM 737 C C . ASN A 1 91 ? -23.280 27.937 40.297 1.00 40.16 91 ASN A C 1
ATOM 739 O O . ASN A 1 91 ? -22.972 28.247 39.144 1.00 40.16 91 ASN A O 1
ATOM 743 N N . THR A 1 92 ? -22.873 26.788 40.843 1.00 41.22 92 THR A N 1
ATOM 744 C CA . THR A 1 92 ? -21.930 25.840 40.210 1.00 41.22 92 THR A CA 1
ATOM 745 C C . THR A 1 92 ? -22.489 25.206 38.920 1.00 41.22 92 THR A C 1
ATOM 747 O O . THR A 1 92 ? -21.815 24.426 38.255 1.00 41.22 92 THR A O 1
ATOM 750 N N . ASN A 1 93 ? -23.699 25.599 38.513 1.00 40.47 93 ASN A N 1
ATOM 751 C CA . ASN A 1 93 ? -24.298 25.326 37.209 1.00 40.47 93 ASN A CA 1
ATOM 752 C C . ASN A 1 93 ? -23.793 26.240 36.076 1.00 40.47 93 ASN A C 1
ATOM 754 O O . ASN A 1 93 ? -24.163 26.032 34.923 1.00 40.47 93 ASN A O 1
ATOM 758 N N . GLN A 1 94 ? -22.937 27.224 36.364 1.00 43.91 94 GLN A N 1
ATOM 759 C CA . GLN A 1 94 ? -22.199 27.984 35.351 1.00 43.91 94 GLN A CA 1
ATOM 760 C C . GLN A 1 94 ? -20.698 27.681 35.428 1.00 43.91 94 GLN A C 1
ATOM 762 O O . GLN A 1 94 ? -19.857 28.572 35.517 1.00 43.91 94 GLN A O 1
ATOM 767 N N . LEU A 1 95 ? -20.336 26.397 35.325 1.00 43.94 95 LEU A N 1
ATOM 768 C CA . LEU A 1 95 ? -19.091 26.058 34.636 1.00 43.94 95 LEU A CA 1
ATOM 769 C C . LEU A 1 95 ? -19.143 26.787 33.294 1.00 43.94 95 LEU A C 1
ATOM 771 O O . LEU A 1 95 ? -20.092 26.578 32.537 1.00 43.94 95 LEU A O 1
ATOM 775 N N . VAL A 1 96 ? -18.180 27.675 33.037 1.00 45.53 96 VAL A N 1
ATOM 776 C CA . VAL A 1 96 ? -18.009 28.334 31.739 1.00 45.53 96 VAL A CA 1
ATOM 777 C C . VAL A 1 96 ? -18.079 27.239 30.686 1.00 45.53 96 VAL A C 1
ATOM 779 O O . VAL A 1 96 ? -17.155 26.440 30.530 1.00 45.53 96 VAL A O 1
ATOM 782 N N . ASN A 1 97 ? -19.227 27.157 30.022 1.00 46.16 97 ASN A N 1
ATOM 783 C CA . ASN A 1 97 ? -19.496 26.183 28.991 1.00 46.16 97 ASN A CA 1
ATOM 784 C C . ASN A 1 97 ? -18.731 26.704 27.779 1.00 46.16 97 ASN A C 1
ATOM 786 O O . ASN A 1 97 ? -19.310 27.367 26.924 1.00 46.16 97 ASN A O 1
ATOM 790 N N . ILE A 1 98 ? -17.399 26.539 27.776 1.00 50.97 98 ILE A N 1
ATOM 791 C CA . ILE A 1 98 ? -16.582 26.833 26.601 1.00 50.97 98 ILE A CA 1
ATOM 792 C C . ILE A 1 98 ? -17.205 25.965 25.512 1.00 50.97 98 ILE A C 1
ATOM 794 O O . ILE A 1 98 ? -17.160 24.737 25.652 1.00 50.97 98 ILE A O 1
ATOM 798 N N . PRO A 1 99 ? -17.847 26.551 24.487 1.00 47.50 99 PRO A N 1
ATOM 799 C CA . PRO A 1 99 ? -18.522 25.761 23.481 1.00 47.50 99 PRO A CA 1
ATOM 800 C C . PRO A 1 99 ? -17.449 24.960 22.747 1.00 47.50 99 PRO A C 1
ATOM 802 O O . PRO A 1 99 ? -16.717 25.486 21.911 1.00 47.50 99 PRO A O 1
ATOM 805 N N . ARG A 1 100 ? -17.314 23.680 23.104 1.00 53.66 100 ARG A N 1
ATOM 806 C CA . ARG A 1 100 ? -16.504 22.729 22.351 1.00 53.66 100 ARG A CA 1
ATOM 807 C C . ARG A 1 100 ? -17.319 22.363 21.129 1.00 53.66 100 ARG A C 1
ATOM 809 O O . ARG A 1 100 ? -18.302 21.629 21.235 1.00 53.66 100 ARG A O 1
ATOM 816 N N . GLN A 1 101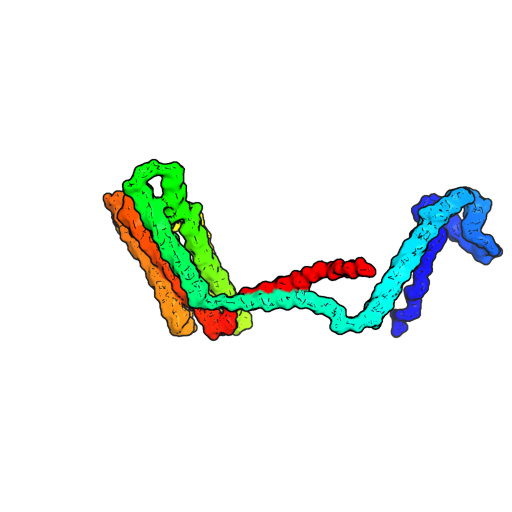 ? -16.935 22.893 19.976 1.00 65.38 101 GLN A N 1
ATOM 817 C CA . GLN A 1 101 ? -17.497 22.410 18.727 1.00 65.38 101 GLN A CA 1
ATOM 818 C C . GLN A 1 101 ? -16.904 21.026 18.465 1.00 65.38 101 GLN A C 1
ATOM 820 O O . GLN A 1 101 ? -15.695 20.873 18.283 1.00 65.38 101 GLN A O 1
ATOM 825 N N . LYS A 1 102 ? -17.768 20.011 18.519 1.00 68.88 102 LYS A N 1
ATOM 826 C CA . LYS A 1 102 ? -17.438 18.642 18.125 1.00 68.88 102 LYS A CA 1
ATOM 827 C C . LYS A 1 102 ? -17.662 18.545 16.624 1.00 68.88 102 LYS A C 1
ATOM 829 O O . LYS A 1 102 ? -18.809 18.569 16.182 1.00 68.88 102 LYS A O 1
ATOM 834 N N . LEU A 1 103 ? -16.582 18.474 15.855 1.00 74.44 103 LEU A N 1
ATOM 835 C CA . LEU A 1 103 ? -16.662 18.194 14.426 1.00 74.44 103 LEU A CA 1
ATOM 836 C C . LEU A 1 103 ? -16.437 16.694 14.228 1.00 74.44 103 LEU A C 1
ATOM 838 O O . LEU A 1 103 ? -15.357 16.184 14.521 1.00 74.44 103 LEU A O 1
ATOM 842 N N . GLU A 1 104 ? -17.465 15.988 13.764 1.00 75.38 104 GLU A N 1
ATOM 843 C CA . GLU A 1 104 ? -17.392 14.567 13.419 1.00 75.38 104 GLU A CA 1
ATOM 844 C C . GLU A 1 104 ? -17.404 14.429 11.899 1.00 75.38 104 GLU A C 1
ATOM 846 O O . GLU A 1 104 ? -18.399 14.742 11.245 1.00 75.38 104 GLU A O 1
ATOM 851 N N . ILE A 1 105 ? -16.281 13.990 11.329 1.00 80.88 105 ILE A N 1
ATOM 852 C CA . ILE A 1 105 ? -16.151 13.764 9.889 1.00 80.88 105 ILE A CA 1
ATOM 853 C C . ILE A 1 105 ? -16.280 12.257 9.635 1.00 80.88 105 ILE A C 1
ATOM 855 O O . ILE A 1 105 ? -15.367 11.509 10.000 1.00 80.88 105 ILE A O 1
ATOM 859 N N . PRO A 1 106 ? -17.391 11.778 9.042 1.00 84.69 106 PRO A N 1
ATOM 860 C CA . PRO A 1 106 ? -17.546 10.369 8.706 1.00 84.69 106 PRO A CA 1
ATOM 861 C C . PRO A 1 106 ? -16.603 9.984 7.561 1.00 84.69 106 PRO A C 1
ATOM 863 O O . PRO A 1 106 ? -16.511 10.679 6.545 1.00 84.69 106 PRO A O 1
ATOM 866 N N . VAL A 1 107 ? -15.921 8.852 7.712 1.00 90.19 107 VAL A N 1
ATOM 867 C CA . VAL A 1 107 ? -15.019 8.298 6.700 1.00 90.19 107 VAL A CA 1
ATOM 868 C C . VAL A 1 107 ? -15.840 7.426 5.757 1.00 90.19 107 VAL A C 1
ATOM 870 O O . VAL A 1 107 ? -16.214 6.313 6.097 1.00 90.19 107 VAL A O 1
ATOM 873 N N . SER A 1 108 ? -16.135 7.934 4.560 1.00 93.25 108 SER A N 1
ATOM 874 C CA . SER A 1 108 ? -16.924 7.197 3.567 1.00 93.25 108 SER A CA 1
ATOM 875 C C . SER A 1 108 ? -16.039 6.247 2.746 1.00 93.25 108 SER A C 1
ATOM 877 O O . SER A 1 108 ? -15.122 6.738 2.081 1.00 93.25 108 SER A O 1
ATOM 879 N N . PRO A 1 109 ? -16.349 4.934 2.672 1.00 93.75 109 PRO A N 1
ATOM 880 C CA . PRO A 1 109 ? -15.570 3.965 1.898 1.00 93.75 109 PRO A CA 1
ATOM 881 C C . PRO A 1 109 ? -15.379 4.401 0.444 1.00 93.75 109 PRO A C 1
ATOM 883 O O . PRO A 1 109 ? -14.262 4.425 -0.070 1.00 93.75 109 PRO A O 1
ATOM 886 N N . TYR A 1 110 ? -16.469 4.819 -0.204 1.00 94.69 110 TYR A N 1
ATOM 887 C CA . TYR A 1 110 ? -16.467 5.219 -1.609 1.00 94.69 110 TYR A CA 1
ATOM 888 C C . TYR A 1 110 ? -15.673 6.506 -1.855 1.00 94.69 110 TYR A C 1
ATOM 890 O O . TYR A 1 110 ? -14.869 6.564 -2.779 1.00 94.69 110 TYR A O 1
ATOM 898 N N . LYS A 1 111 ? -15.860 7.549 -1.031 1.00 95.81 111 LYS A N 1
ATOM 899 C CA . LYS A 1 111 ? -15.151 8.825 -1.238 1.00 95.81 111 LYS A CA 1
ATOM 900 C C . LYS A 1 111 ? -13.649 8.675 -1.001 1.00 95.81 111 LYS A C 1
ATOM 902 O O . LYS A 1 111 ? -12.872 9.189 -1.801 1.00 95.81 111 LYS A O 1
ATOM 907 N N . THR A 1 1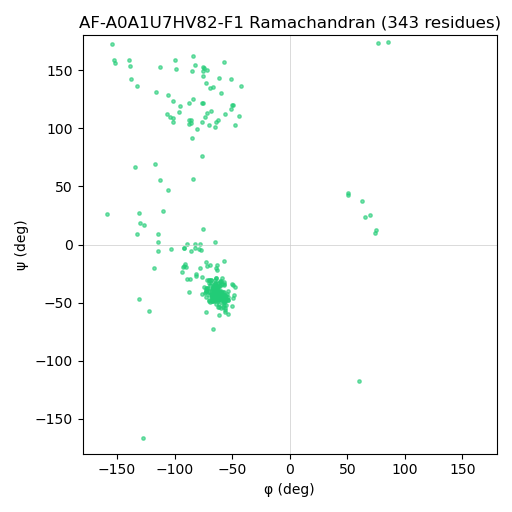12 ? -13.267 7.960 0.058 1.00 95.81 112 THR A N 1
ATOM 908 C CA . THR A 1 112 ? -11.863 7.724 0.410 1.00 95.81 112 THR A CA 1
ATOM 909 C C . THR A 1 112 ? -11.157 6.940 -0.689 1.00 95.81 112 THR A C 1
ATOM 911 O O . THR A 1 112 ? -10.158 7.400 -1.227 1.00 95.81 112 THR A O 1
ATOM 914 N N . THR A 1 113 ? -11.701 5.793 -1.089 1.00 97.12 113 THR A N 1
ATOM 915 C CA . THR A 1 113 ? -11.044 4.925 -2.083 1.00 97.12 113 THR A CA 1
ATOM 916 C C . THR A 1 113 ? -11.046 5.516 -3.485 1.00 97.12 113 THR A C 1
ATOM 918 O O . THR A 1 113 ? -10.082 5.330 -4.217 1.00 97.12 113 THR A O 1
ATOM 921 N N . ARG A 1 114 ? -12.057 6.318 -3.840 1.00 97.88 114 ARG A N 1
ATOM 922 C CA . ARG A 1 114 ? -12.056 7.083 -5.091 1.00 97.88 114 ARG A CA 1
ATOM 923 C C . ARG A 1 114 ? -10.944 8.132 -5.129 1.00 97.88 114 ARG A C 1
ATOM 925 O O . ARG A 1 114 ? -10.315 8.295 -6.167 1.00 97.88 114 ARG A O 1
ATOM 932 N N . LEU A 1 115 ? -10.701 8.837 -4.020 1.00 98.00 115 LEU A N 1
ATOM 933 C CA . LEU A 1 115 ? -9.571 9.765 -3.924 1.00 98.00 115 LEU A CA 1
ATOM 934 C C . LEU A 1 115 ? -8.243 9.017 -4.084 1.00 98.00 115 LEU A C 1
ATOM 936 O O . LEU A 1 115 ? -7.426 9.425 -4.902 1.00 98.00 115 LEU A O 1
ATOM 940 N N . LEU A 1 116 ? -8.060 7.912 -3.350 1.00 98.44 116 LEU A N 1
ATOM 941 C CA . LEU A 1 116 ? -6.857 7.085 -3.454 1.00 98.44 116 LEU A CA 1
ATOM 942 C C . LEU A 1 116 ? -6.644 6.610 -4.899 1.00 98.44 116 LEU A C 1
ATOM 944 O O . LEU A 1 116 ? -5.573 6.834 -5.450 1.00 98.44 116 LEU A O 1
ATOM 948 N N . PHE A 1 117 ? -7.677 6.075 -5.550 1.00 98.62 117 PHE A N 1
ATOM 949 C CA . PHE A 1 117 ? -7.616 5.637 -6.945 1.00 98.62 117 PHE A CA 1
ATOM 950 C C . PHE A 1 117 ? -7.173 6.745 -7.907 1.00 98.62 117 PHE A C 1
ATOM 952 O O . PHE A 1 117 ? -6.297 6.517 -8.735 1.00 98.62 117 PHE A O 1
ATOM 959 N N . TYR A 1 118 ? -7.728 7.957 -7.792 1.00 98.50 118 TYR A N 1
ATOM 960 C CA . TYR A 1 118 ? -7.306 9.061 -8.659 1.00 98.50 118 TYR A CA 1
ATOM 961 C C . TYR A 1 118 ? -5.856 9.483 -8.424 1.00 98.50 118 TYR A C 1
ATOM 963 O O . TYR A 1 118 ? -5.187 9.857 -9.383 1.00 98.50 118 TYR A O 1
ATOM 971 N N . ILE A 1 119 ? -5.358 9.391 -7.187 1.00 98.50 119 ILE A N 1
ATOM 972 C CA . ILE A 1 119 ? -3.938 9.625 -6.900 1.00 98.50 119 ILE A CA 1
ATOM 973 C C . ILE A 1 119 ? -3.081 8.549 -7.579 1.00 98.50 119 ILE A C 1
ATOM 975 O O . ILE A 1 119 ? -2.141 8.905 -8.277 1.00 98.50 119 ILE A O 1
ATOM 979 N N . ALA A 1 120 ? -3.439 7.265 -7.470 1.00 98.38 120 ALA A N 1
ATOM 980 C CA . ALA A 1 120 ? -2.703 6.174 -8.121 1.00 98.38 120 ALA A CA 1
ATOM 981 C C . ALA A 1 120 ? -2.665 6.325 -9.654 1.00 98.38 120 ALA A C 1
ATOM 983 O O . ALA A 1 120 ? -1.613 6.186 -10.270 1.00 98.38 120 ALA A O 1
ATOM 984 N N . VAL A 1 121 ? -3.792 6.688 -10.280 1.00 98.44 121 VAL A N 1
ATOM 985 C CA . VAL A 1 121 ? -3.849 6.964 -11.728 1.00 98.44 121 VAL A CA 1
ATOM 986 C C . VAL A 1 121 ? -2.991 8.175 -12.105 1.00 98.44 121 VAL A C 1
ATOM 988 O O . VAL A 1 121 ? -2.324 8.156 -13.138 1.00 98.44 121 VAL A O 1
ATOM 991 N N . ALA A 1 122 ? -2.989 9.230 -11.285 1.00 98.19 122 ALA A N 1
ATOM 992 C CA . ALA A 1 122 ? -2.146 10.399 -11.521 1.00 98.19 122 ALA A CA 1
ATOM 993 C C . ALA A 1 122 ? -0.652 10.060 -11.404 1.00 98.19 122 ALA A C 1
ATOM 995 O O . ALA A 1 122 ? 0.127 10.529 -12.229 1.00 98.19 122 ALA A O 1
ATOM 996 N N . LEU A 1 123 ? -0.267 9.223 -10.434 1.00 98.06 123 LEU A N 1
ATOM 997 C CA . LEU A 1 123 ? 1.105 8.732 -10.279 1.00 98.06 123 LEU A CA 1
ATOM 998 C C . LEU A 1 123 ? 1.530 7.866 -11.467 1.00 98.06 123 LEU A C 1
ATOM 1000 O O . LEU A 1 123 ? 2.599 8.102 -12.014 1.00 98.06 123 LEU A O 1
ATOM 1004 N N . LEU A 1 124 ? 0.670 6.961 -11.947 1.00 98.06 124 LEU A N 1
ATOM 1005 C CA . LEU A 1 124 ? 0.932 6.202 -13.174 1.00 98.06 124 LEU A CA 1
ATOM 1006 C C . LEU A 1 124 ? 1.129 7.126 -14.382 1.00 98.06 124 LEU A C 1
ATOM 1008 O O . LEU A 1 124 ? 2.082 6.969 -15.139 1.00 98.06 124 LEU A O 1
ATOM 1012 N N . GLY A 1 125 ? 0.266 8.129 -14.559 1.00 97.38 125 GLY A N 1
ATOM 1013 C CA . GLY A 1 125 ? 0.437 9.115 -15.628 1.00 97.38 125 GLY A CA 1
ATOM 1014 C C . GLY A 1 125 ? 1.751 9.895 -15.504 1.00 97.38 125 GLY A C 1
ATOM 1015 O O . GLY A 1 125 ? 2.444 10.099 -16.500 1.00 97.38 125 GLY A O 1
ATOM 1016 N N . ALA A 1 126 ? 2.109 10.300 -14.286 1.00 96.81 126 ALA A N 1
ATOM 1017 C CA . ALA A 1 126 ? 3.341 11.019 -13.986 1.00 96.81 126 ALA A CA 1
ATOM 1018 C C . ALA A 1 126 ? 4.592 10.169 -14.264 1.00 96.81 126 ALA A C 1
ATOM 1020 O O . ALA A 1 126 ? 5.523 10.668 -14.896 1.00 96.81 126 ALA A O 1
ATOM 1021 N N . HIS A 1 127 ? 4.571 8.889 -13.883 1.00 96.25 127 HIS A N 1
ATOM 1022 C CA . HIS A 1 127 ? 5.591 7.891 -14.211 1.00 96.25 127 HIS A CA 1
ATOM 1023 C C . HIS A 1 127 ? 5.796 7.777 -15.718 1.00 96.25 127 HIS A C 1
ATOM 1025 O O . HIS A 1 127 ? 6.898 7.999 -16.212 1.00 96.25 127 HIS A O 1
ATOM 1031 N N . LEU A 1 128 ? 4.724 7.527 -16.476 1.00 96.31 128 LEU A N 1
ATOM 1032 C CA . LEU A 1 128 ? 4.807 7.357 -17.929 1.00 96.31 128 LEU A CA 1
ATOM 1033 C C . LEU A 1 128 ? 5.341 8.607 -18.636 1.00 96.31 128 LEU A C 1
ATOM 1035 O O . LEU A 1 128 ? 6.135 8.498 -19.572 1.00 96.31 128 LEU A O 1
ATOM 1039 N N . VAL A 1 129 ? 4.938 9.800 -18.188 1.00 95.06 129 VAL A N 1
ATOM 1040 C CA . VAL A 1 129 ? 5.475 11.064 -18.709 1.00 95.06 129 VAL A CA 1
ATOM 1041 C C . VAL A 1 129 ? 6.949 11.219 -18.339 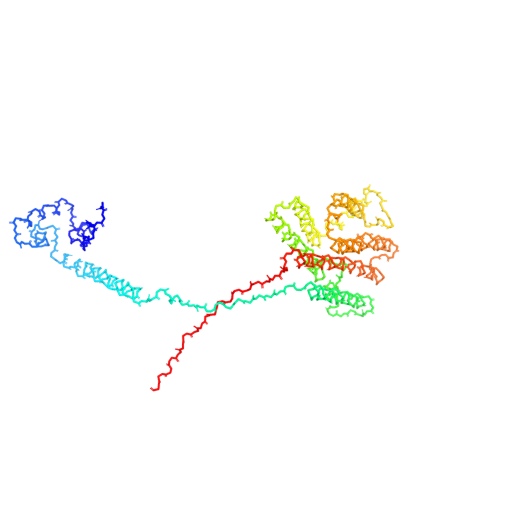1.00 95.06 129 VAL A C 1
ATOM 1043 O O . VAL A 1 129 ? 7.750 11.543 -19.214 1.00 95.06 129 VAL A O 1
ATOM 1046 N N . GLY A 1 130 ? 7.325 10.952 -17.085 1.00 94.31 130 GLY A N 1
ATOM 1047 C CA . GLY A 1 130 ? 8.714 10.993 -16.625 1.00 94.31 130 GLY A CA 1
ATOM 1048 C C . GLY A 1 130 ? 9.608 10.092 -17.476 1.00 94.31 130 GLY A C 1
ATOM 1049 O O . GLY A 1 130 ? 10.565 10.567 -18.088 1.00 94.31 130 GLY A O 1
ATOM 1050 N N . GLN A 1 131 ? 9.209 8.833 -17.637 1.00 94.62 131 GLN A N 1
ATOM 1051 C CA . GLN A 1 131 ? 9.925 7.831 -18.422 1.00 94.62 131 GLN A CA 1
ATOM 1052 C C . GLN A 1 131 ? 9.975 8.176 -19.915 1.00 94.62 131 GLN A C 1
ATOM 1054 O O . GLN A 1 131 ? 11.020 8.021 -20.549 1.00 94.62 131 GLN A O 1
ATOM 1059 N N . PHE A 1 132 ? 8.903 8.739 -20.482 1.00 93.94 132 PHE A N 1
ATOM 1060 C CA . PHE A 1 132 ? 8.927 9.248 -21.855 1.00 93.94 132 PHE A CA 1
ATOM 1061 C C . PHE A 1 132 ? 9.948 10.377 -22.028 1.00 93.94 132 PHE A C 1
ATOM 1063 O O . PHE A 1 132 ? 10.704 10.386 -23.002 1.00 93.94 132 PHE A O 1
ATOM 1070 N N . THR A 1 133 ? 9.985 11.335 -21.095 1.00 93.12 133 THR A N 1
ATOM 1071 C CA . THR A 1 133 ? 10.923 12.459 -21.193 1.00 93.12 133 THR A CA 1
ATOM 1072 C C . THR A 1 133 ? 12.373 11.993 -21.088 1.00 93.12 133 THR A C 1
ATOM 1074 O O . THR A 1 133 ? 13.212 12.462 -21.854 1.00 93.12 133 THR A O 1
ATOM 1077 N N . GLU A 1 134 ? 12.666 11.044 -20.200 1.00 91.69 134 GLU A N 1
ATOM 1078 C CA . GLU A 1 134 ? 14.000 10.473 -20.026 1.00 91.69 134 GLU A CA 1
ATOM 1079 C C . GLU A 1 134 ? 14.501 9.743 -21.282 1.00 91.69 134 GLU A C 1
ATOM 1081 O O . GLU A 1 134 ? 15.639 9.968 -21.704 1.00 91.69 134 GLU A O 1
ATOM 1086 N N . HIS A 1 135 ? 13.641 8.939 -21.916 1.00 91.75 135 HIS A N 1
ATOM 1087 C CA . HIS A 1 135 ? 14.031 8.069 -23.029 1.00 91.75 135 HIS A CA 1
ATOM 1088 C C . HIS A 1 135 ? 13.985 8.734 -24.413 1.00 91.75 135 HIS A C 1
ATOM 1090 O O . HIS A 1 135 ? 14.747 8.336 -25.295 1.00 91.75 135 HIS A O 1
ATOM 1096 N N . PHE A 1 136 ? 13.110 9.722 -24.638 1.00 93.94 136 PHE A N 1
ATOM 1097 C CA . PHE A 1 136 ? 12.871 10.274 -25.983 1.00 93.94 136 PHE A CA 1
ATOM 1098 C C . PHE A 1 136 ? 13.213 11.756 -26.144 1.00 93.94 136 PHE A C 1
ATOM 1100 O O . PHE A 1 136 ? 13.399 12.206 -27.277 1.00 93.94 136 PHE A O 1
ATOM 1107 N N . LEU A 1 137 ? 13.293 12.536 -25.061 1.00 92.75 137 LEU A N 1
ATOM 1108 C CA . LEU A 1 137 ? 13.592 13.967 -25.150 1.00 92.75 137 LEU A CA 1
ATOM 1109 C C . LEU A 1 137 ? 15.075 14.266 -24.873 1.00 92.75 137 LEU A C 1
ATOM 1111 O O . LEU A 1 137 ? 15.719 13.565 -24.088 1.00 92.75 137 LEU A O 1
ATOM 1115 N N . PRO A 1 138 ? 15.631 15.345 -25.462 1.00 91.75 138 PRO A N 1
ATOM 1116 C CA . PRO A 1 138 ? 16.967 15.829 -25.125 1.00 91.75 138 PRO A CA 1
ATOM 1117 C C . PRO A 1 138 ? 17.110 16.151 -23.633 1.00 91.75 138 PRO A C 1
ATOM 1119 O O . PRO A 1 138 ? 16.130 16.434 -22.943 1.00 91.75 138 PRO A O 1
ATOM 1122 N N . ASN A 1 139 ? 18.345 16.147 -23.130 1.00 90.75 139 ASN A N 1
ATOM 1123 C CA . ASN A 1 139 ? 18.607 16.455 -21.727 1.00 90.75 139 ASN A CA 1
ATOM 1124 C C . ASN A 1 139 ? 18.273 17.923 -21.396 1.00 90.75 139 ASN A C 1
ATOM 1126 O O . ASN A 1 139 ? 18.662 18.833 -22.128 1.00 90.75 139 ASN A O 1
ATOM 1130 N N . TYR A 1 140 ? 17.592 18.152 -20.271 1.00 90.31 140 TYR A N 1
ATOM 1131 C CA . TYR A 1 140 ? 17.292 19.478 -19.724 1.00 90.31 140 TYR A CA 1
ATOM 1132 C C . TYR A 1 140 ? 17.452 19.478 -18.198 1.00 90.31 140 TYR A C 1
ATOM 1134 O O . TYR A 1 140 ? 17.402 18.430 -17.560 1.00 90.31 140 TYR A O 1
ATOM 1142 N N . PHE A 1 141 ? 17.636 20.666 -17.609 1.00 87.94 141 PHE A N 1
ATOM 1143 C CA . PHE A 1 141 ? 18.169 20.864 -16.249 1.00 87.94 141 PHE A CA 1
ATOM 1144 C C . PHE A 1 141 ? 17.509 20.026 -15.131 1.00 87.94 141 PHE A C 1
ATOM 1146 O O . PHE A 1 141 ? 18.203 19.592 -14.221 1.00 87.94 141 PHE A O 1
ATOM 1153 N N . PHE A 1 142 ? 16.201 19.752 -15.204 1.00 89.44 142 PHE A N 1
ATOM 1154 C CA . PHE A 1 142 ? 15.464 18.969 -14.196 1.00 89.44 142 PHE A CA 1
ATOM 1155 C C . PHE A 1 142 ? 14.925 17.623 -14.696 1.00 89.44 142 PHE A C 1
ATOM 1157 O O . PHE A 1 142 ? 14.146 16.988 -13.990 1.00 89.44 142 PHE A O 1
ATOM 1164 N N . ARG A 1 143 ? 15.301 17.174 -15.899 1.00 90.25 143 ARG A N 1
ATOM 1165 C CA . ARG A 1 143 ? 14.715 15.976 -16.521 1.00 90.25 143 ARG A CA 1
ATOM 1166 C C . ARG A 1 143 ? 14.844 14.744 -15.634 1.00 90.25 143 ARG A C 1
ATOM 1168 O O . ARG A 1 143 ? 13.834 14.168 -15.252 1.00 90.25 143 ARG A O 1
ATOM 1175 N N . ASN A 1 144 ? 16.079 14.396 -15.279 1.00 87.06 144 ASN A N 1
ATOM 1176 C CA . ASN A 1 144 ? 16.368 13.182 -14.521 1.00 87.06 144 ASN A CA 1
ATOM 1177 C C . ASN A 1 144 ? 15.778 13.261 -13.106 1.00 87.06 144 ASN A C 1
ATOM 1179 O O . ASN A 1 144 ? 15.154 12.314 -12.661 1.00 87.06 144 ASN A O 1
ATOM 1183 N N . PHE A 1 145 ? 15.857 14.426 -12.451 1.00 88.56 145 PHE A N 1
ATOM 1184 C CA . PHE A 1 145 ? 15.242 14.628 -11.135 1.00 88.56 145 PHE A CA 1
ATOM 1185 C C . PHE A 1 145 ? 13.727 14.372 -11.156 1.00 88.56 145 PHE A C 1
ATOM 1187 O O . PHE A 1 145 ? 13.196 13.690 -10.287 1.00 88.56 145 PHE A O 1
ATOM 1194 N N . ILE A 1 146 ? 13.015 14.907 -12.154 1.00 87.19 146 ILE A N 1
ATOM 1195 C CA . ILE A 1 146 ? 11.565 14.709 -12.277 1.00 87.19 146 ILE A CA 1
ATOM 1196 C C . ILE A 1 146 ? 11.246 13.249 -12.613 1.00 87.19 146 ILE A C 1
ATOM 1198 O O . ILE A 1 146 ? 10.315 12.695 -12.034 1.00 87.19 146 ILE A O 1
ATOM 1202 N N . ALA A 1 147 ? 12.009 12.637 -13.524 1.00 89.44 147 ALA A N 1
ATOM 1203 C CA . ALA A 1 147 ? 11.826 11.241 -13.900 1.00 89.44 147 ALA A CA 1
ATOM 1204 C C . ALA A 1 147 ? 12.035 10.308 -12.698 1.00 89.44 147 ALA A C 1
ATOM 1206 O O . ALA A 1 147 ? 11.168 9.489 -12.433 1.00 89.44 147 ALA A O 1
ATOM 1207 N N . GLU A 1 148 ? 13.103 10.492 -11.920 1.00 89.88 148 GLU A N 1
ATOM 1208 C CA . GLU A 1 148 ? 13.419 9.687 -10.732 1.00 89.88 148 GLU A CA 1
ATOM 1209 C C . GLU A 1 148 ? 12.376 9.848 -9.614 1.00 89.88 148 GLU A C 1
ATOM 1211 O O . GLU A 1 148 ? 11.920 8.857 -9.044 1.00 89.88 148 GLU A O 1
ATOM 1216 N N . GLN A 1 149 ? 11.939 11.079 -9.322 1.00 92.31 149 GLN A N 1
ATOM 1217 C CA . GLN A 1 149 ? 10.975 11.344 -8.243 1.00 92.31 149 GLN A CA 1
ATOM 1218 C C . GLN A 1 149 ? 9.554 10.832 -8.526 1.00 92.31 149 GLN A C 1
ATOM 1220 O O . GLN A 1 149 ? 8.742 10.752 -7.598 1.00 92.31 149 GLN A O 1
ATOM 1225 N N . LEU A 1 150 ? 9.240 10.550 -9.791 1.00 92.44 150 LEU A N 1
ATOM 1226 C CA . LEU A 1 150 ? 7.930 10.088 -10.254 1.00 92.44 150 LEU A CA 1
ATOM 1227 C C . LEU A 1 150 ? 7.973 8.662 -10.816 1.00 92.44 150 LEU A C 1
ATOM 1229 O O . LEU A 1 150 ? 6.947 8.191 -11.298 1.00 92.44 150 LEU A O 1
ATOM 1233 N N . ASN A 1 151 ? 9.131 8.000 -10.781 1.00 93.19 151 ASN A N 1
ATOM 1234 C CA . ASN A 1 151 ? 9.291 6.650 -11.299 1.00 93.19 151 ASN A CA 1
ATOM 1235 C C . ASN A 1 151 ? 8.660 5.639 -10.333 1.00 93.19 151 ASN A C 1
ATOM 1237 O O . ASN A 1 151 ? 9.043 5.577 -9.173 1.00 93.19 151 ASN A O 1
ATOM 1241 N N . LEU A 1 152 ? 7.698 4.858 -10.813 1.00 93.75 152 LEU A N 1
ATOM 1242 C CA . LEU A 1 152 ? 7.032 3.824 -10.025 1.00 93.7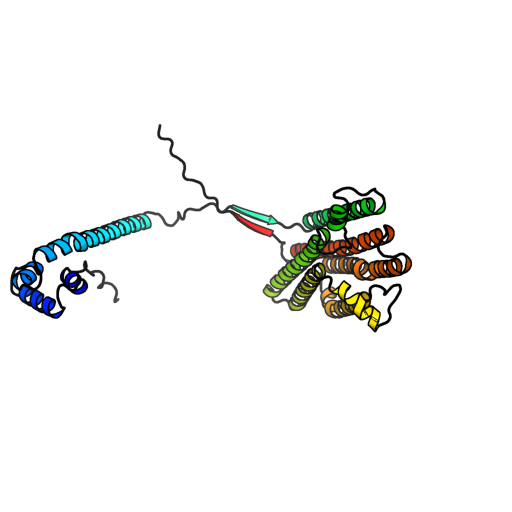5 152 LEU A CA 1
ATOM 1243 C C . LEU A 1 152 ? 7.960 2.650 -9.667 1.00 93.75 152 LEU A C 1
ATOM 1245 O O . LEU A 1 152 ? 7.811 2.107 -8.593 1.00 93.75 152 LEU A O 1
ATOM 1249 N N . ASP A 1 153 ? 8.943 2.337 -10.512 1.00 91.50 153 ASP A N 1
ATOM 1250 C CA . ASP A 1 153 ? 9.920 1.237 -10.358 1.00 91.50 153 ASP A CA 1
ATOM 1251 C C . ASP A 1 153 ? 11.100 1.604 -9.435 1.00 91.50 153 ASP A C 1
ATOM 1253 O O . ASP A 1 153 ? 12.073 0.871 -9.296 1.00 91.50 153 ASP A O 1
ATOM 1257 N N . ARG A 1 154 ? 11.102 2.822 -8.882 1.00 87.75 154 ARG A N 1
ATOM 1258 C CA . ARG A 1 154 ? 12.191 3.324 -8.039 1.00 87.75 154 ARG A CA 1
ATOM 1259 C C . ARG A 1 154 ? 11.723 3.491 -6.616 1.00 87.75 154 ARG A C 1
ATOM 1261 O O . ARG A 1 154 ? 10.593 3.877 -6.351 1.00 87.75 154 ARG A O 1
ATOM 1268 N N . GLU A 1 155 ? 12.701 3.375 -5.736 1.00 86.50 155 GLU A N 1
ATOM 1269 C CA . GLU A 1 155 ? 12.492 3.447 -4.306 1.00 86.50 155 GLU A CA 1
ATOM 1270 C C . GLU A 1 155 ? 12.836 4.818 -3.728 1.00 86.50 155 GLU A C 1
ATOM 1272 O O . GLU A 1 155 ? 13.617 5.588 -4.297 1.00 86.50 155 GLU A O 1
ATOM 1277 N N . LEU A 1 156 ? 12.278 5.109 -2.550 1.00 88.25 156 LEU A N 1
ATOM 1278 C CA . LEU A 1 156 ? 12.483 6.362 -1.806 1.00 88.25 156 LEU A CA 1
ATOM 1279 C C . LEU A 1 156 ? 11.978 7.620 -2.537 1.00 88.25 156 LEU A C 1
ATOM 1281 O O . LEU A 1 156 ? 12.568 8.700 -2.420 1.00 88.25 156 LEU A O 1
ATOM 1285 N N . ASN A 1 157 ? 10.850 7.514 -3.239 1.00 93.12 157 ASN A N 1
ATOM 1286 C CA . ASN A 1 157 ? 10.230 8.634 -3.946 1.00 93.12 157 ASN A CA 1
ATOM 1287 C C . ASN A 1 157 ? 8.743 8.835 -3.578 1.00 93.12 157 ASN A C 1
ATOM 1289 O O . ASN A 1 157 ? 8.256 8.357 -2.550 1.00 93.12 157 ASN A O 1
ATOM 1293 N N . ILE A 1 158 ? 8.029 9.650 -4.368 1.00 94.88 158 ILE A N 1
ATOM 1294 C CA . ILE A 1 158 ? 6.623 9.990 -4.104 1.00 94.88 158 ILE A CA 1
ATOM 1295 C C . ILE A 1 158 ? 5.713 8.755 -4.255 1.00 94.88 158 ILE A C 1
ATOM 1297 O O . ILE A 1 158 ? 4.906 8.531 -3.346 1.00 94.88 158 ILE A O 1
ATOM 1301 N N . PRO A 1 159 ? 5.812 7.964 -5.345 1.00 96.25 159 PRO A N 1
ATOM 1302 C CA . PRO A 1 159 ? 5.147 6.668 -5.445 1.00 96.25 159 PRO A CA 1
ATOM 1303 C C . PRO A 1 159 ? 5.365 5.719 -4.261 1.00 96.25 159 PRO A C 1
ATOM 1305 O O . PRO A 1 159 ? 4.369 5.329 -3.648 1.00 96.25 159 PRO A O 1
ATOM 1308 N N . THR A 1 160 ? 6.613 5.450 -3.861 1.00 94.69 160 THR A N 1
ATOM 1309 C CA . THR A 1 160 ? 6.925 4.564 -2.719 1.00 94.69 160 THR A CA 1
ATOM 1310 C C . THR A 1 160 ? 6.224 5.034 -1.441 1.00 94.69 160 THR A C 1
ATOM 1312 O O . THR A 1 160 ? 5.597 4.264 -0.713 1.00 94.69 160 THR A O 1
ATOM 1315 N N . LEU A 1 161 ? 6.256 6.346 -1.162 1.00 96.31 161 LEU A N 1
ATOM 1316 C CA . LEU A 1 161 ? 5.580 6.915 0.010 1.00 96.31 161 LEU A CA 1
ATOM 1317 C C . LEU A 1 161 ? 4.060 6.703 -0.044 1.00 96.31 161 LEU A C 1
ATOM 1319 O O . LEU A 1 161 ? 3.413 6.500 0.989 1.00 96.31 161 LEU A O 1
ATOM 1323 N N . TYR A 1 162 ? 3.475 6.780 -1.237 1.00 98.06 162 TYR A N 1
ATOM 1324 C CA . TYR A 1 162 ? 2.053 6.554 -1.437 1.00 98.06 162 TYR A CA 1
ATOM 1325 C C . TYR A 1 162 ? 1.680 5.076 -1.237 1.00 98.06 162 TYR A C 1
ATOM 1327 O O . TYR A 1 162 ? 0.753 4.803 -0.467 1.00 98.06 162 TYR A O 1
ATOM 1335 N N . ALA A 1 163 ? 2.407 4.139 -1.850 1.00 97.81 163 ALA A N 1
ATOM 1336 C CA . ALA A 1 163 ? 2.201 2.697 -1.690 1.00 97.81 163 ALA A CA 1
ATOM 1337 C C . ALA A 1 163 ? 2.366 2.256 -0.222 1.00 97.81 163 ALA A C 1
ATOM 1339 O O . ALA A 1 163 ? 1.451 1.659 0.364 1.00 97.81 163 ALA A O 1
ATOM 1340 N N . MET A 1 164 ? 3.435 2.707 0.441 1.00 97.31 164 MET A N 1
ATOM 1341 C CA . MET A 1 164 ? 3.658 2.520 1.880 1.00 97.31 164 MET A CA 1
ATOM 1342 C C . MET A 1 164 ? 2.483 3.069 2.701 1.00 97.31 164 MET A C 1
ATOM 1344 O O . MET A 1 164 ? 1.995 2.420 3.633 1.00 97.31 164 MET A O 1
ATOM 1348 N N . GLY A 1 165 ? 1.984 4.257 2.350 1.00 98.31 165 GLY A N 1
ATOM 1349 C CA . GLY A 1 165 ? 0.818 4.867 2.981 1.00 98.31 165 GLY A CA 1
ATOM 1350 C C . GLY A 1 165 ? -0.446 4.011 2.858 1.00 98.31 165 GLY A C 1
ATOM 1351 O O . GLY A 1 165 ? -1.170 3.848 3.844 1.00 98.31 165 GLY A O 1
ATOM 1352 N N . LEU A 1 166 ? -0.706 3.420 1.688 1.00 98.69 166 LEU A N 1
ATOM 1353 C CA . LEU A 1 166 ? -1.834 2.505 1.474 1.00 98.69 166 LEU A CA 1
ATOM 1354 C C . LEU A 1 166 ? -1.730 1.253 2.361 1.00 98.69 166 LEU A C 1
ATOM 1356 O O . LEU A 1 166 ? -2.716 0.853 3.000 1.00 98.69 166 LEU A O 1
ATOM 1360 N N . LEU A 1 167 ? -0.544 0.648 2.435 1.00 98.56 167 LEU A N 1
ATOM 1361 C CA . LEU A 1 167 ? -0.283 -0.532 3.263 1.00 98.56 167 LEU A CA 1
ATOM 1362 C C . LEU A 1 167 ? -0.413 -0.208 4.759 1.00 98.56 167 LEU A C 1
ATOM 1364 O O . LEU A 1 167 ? -1.064 -0.950 5.503 1.00 98.56 167 LEU A O 1
ATOM 1368 N N . LEU A 1 168 ? 0.100 0.944 5.199 1.00 98.38 168 LEU A N 1
ATOM 1369 C CA . LEU A 1 168 ? -0.016 1.399 6.584 1.00 98.38 168 LEU A CA 1
ATOM 1370 C C . LEU A 1 168 ? -1.471 1.705 6.967 1.00 98.38 168 LEU A C 1
ATOM 1372 O O . LEU A 1 168 ? -1.925 1.293 8.037 1.00 98.38 168 LEU A O 1
ATOM 1376 N N . ILE A 1 169 ? -2.235 2.369 6.093 1.00 98.38 169 ILE A N 1
ATOM 1377 C CA . ILE A 1 169 ? -3.676 2.587 6.295 1.00 98.38 169 ILE A CA 1
ATOM 1378 C C . ILE A 1 169 ? -4.391 1.241 6.443 1.00 98.38 169 ILE A C 1
ATOM 1380 O O . ILE A 1 169 ? -5.192 1.074 7.364 1.00 98.38 169 ILE A O 1
ATOM 1384 N N . SER A 1 170 ? -4.078 0.266 5.590 1.00 98.62 170 SER A N 1
ATOM 1385 C CA . SER A 1 170 ? -4.639 -1.086 5.676 1.00 98.62 170 SER A CA 1
ATOM 1386 C C . SER A 1 170 ? -4.304 -1.756 7.011 1.00 98.62 170 SER A C 1
ATOM 1388 O O . SER A 1 170 ? -5.201 -2.282 7.674 1.00 98.62 170 SER A O 1
ATOM 1390 N N . SER A 1 171 ? -3.047 -1.671 7.459 1.00 98.69 171 SER A N 1
ATOM 1391 C CA . SER A 1 171 ? -2.609 -2.181 8.764 1.00 98.69 171 SER A CA 1
ATOM 1392 C C . SER A 1 171 ? -3.383 -1.547 9.927 1.00 98.69 171 SER A C 1
ATOM 1394 O O . SER A 1 171 ? -3.869 -2.265 10.810 1.00 98.69 171 SER A O 1
ATOM 1396 N N . ILE A 1 172 ? -3.573 -0.224 9.904 1.00 98.25 172 ILE A N 1
ATOM 1397 C CA . ILE A 1 172 ? -4.321 0.520 10.929 1.00 98.25 172 ILE A CA 1
ATOM 1398 C C . ILE A 1 172 ? -5.803 0.124 10.923 1.00 98.25 172 ILE A C 1
ATOM 1400 O O . ILE A 1 172 ? -6.377 -0.139 11.982 1.00 98.25 172 ILE A O 1
ATOM 1404 N N . LEU A 1 173 ? -6.436 0.034 9.751 1.00 97.88 173 LEU A N 1
ATOM 1405 C CA . LEU A 1 173 ? -7.835 -0.383 9.634 1.00 97.88 173 LEU A CA 1
ATOM 1406 C C . LEU A 1 173 ? -8.041 -1.815 10.146 1.00 97.88 173 LEU A C 1
ATOM 1408 O O . LEU A 1 173 ? -8.999 -2.072 10.878 1.00 97.88 173 LEU A O 1
ATOM 1412 N N . LEU A 1 174 ? -7.123 -2.733 9.836 1.00 98.25 174 LEU A N 1
ATOM 1413 C CA . LEU A 1 174 ? -7.128 -4.095 10.374 1.00 98.25 174 LEU A CA 1
ATOM 1414 C C . LEU A 1 174 ? -7.004 -4.106 11.904 1.00 98.25 174 LEU A C 1
ATOM 1416 O O . LEU A 1 174 ? -7.737 -4.845 12.565 1.00 98.25 174 LEU A O 1
ATOM 1420 N N . ALA A 1 175 ? -6.139 -3.264 12.478 1.00 97.75 175 ALA A N 1
ATOM 1421 C CA . ALA A 1 175 ? -6.006 -3.119 13.928 1.00 97.75 175 ALA A CA 1
ATOM 1422 C C . ALA A 1 175 ? -7.291 -2.575 14.579 1.00 97.75 175 ALA A C 1
ATOM 1424 O O . ALA A 1 175 ? -7.709 -3.073 15.627 1.00 97.75 175 ALA A O 1
ATOM 1425 N N . ILE A 1 176 ? -7.964 -1.609 13.942 1.00 95.31 176 ILE A N 1
ATOM 1426 C CA . ILE A 1 176 ? -9.261 -1.080 14.398 1.00 95.31 176 ILE A CA 1
ATOM 1427 C C . ILE A 1 176 ? -10.320 -2.191 14.404 1.00 95.31 176 ILE A C 1
ATOM 1429 O O . ILE A 1 176 ? -11.023 -2.367 15.404 1.00 95.31 176 ILE A O 1
ATOM 1433 N N . VAL A 1 177 ? -10.412 -2.979 13.326 1.00 94.75 177 VAL A N 1
ATOM 1434 C CA . VAL A 1 177 ? -11.333 -4.126 13.253 1.00 94.75 177 VAL A CA 1
ATOM 1435 C C . VAL A 1 177 ? -10.992 -5.157 14.333 1.00 94.75 177 VAL A C 1
ATOM 1437 O O . VAL A 1 177 ? -11.890 -5.621 15.039 1.00 94.75 177 VAL A O 1
ATOM 1440 N N . ALA A 1 178 ? -9.710 -5.481 14.521 1.00 95.94 178 ALA A N 1
ATOM 1441 C CA . ALA A 1 178 ? -9.253 -6.407 15.555 1.00 95.94 178 ALA A CA 1
ATOM 1442 C C . ALA A 1 178 ? -9.667 -5.948 16.960 1.00 95.94 178 ALA A C 1
ATOM 1444 O O . ALA A 1 178 ? -10.211 -6.739 17.735 1.00 95.94 178 ALA A O 1
ATOM 1445 N N . TYR A 1 179 ? -9.460 -4.667 17.272 1.00 93.94 179 TYR A N 1
ATOM 1446 C CA . TYR A 1 179 ? -9.826 -4.077 18.556 1.00 93.94 179 TYR A CA 1
ATOM 1447 C C . TYR A 1 179 ? -11.337 -4.134 18.796 1.00 93.94 179 TYR A C 1
ATOM 1449 O O . TYR A 1 179 ? -11.793 -4.603 19.841 1.00 93.94 179 TYR A O 1
ATOM 1457 N N . ALA A 1 180 ? -12.140 -3.741 17.810 1.00 91.50 180 ALA A N 1
ATOM 1458 C CA . ALA A 1 180 ? -13.591 -3.785 17.935 1.00 91.50 180 ALA A CA 1
ATOM 1459 C C . ALA A 1 180 ? -14.127 -5.220 18.092 1.00 91.50 180 ALA A C 1
ATOM 1461 O O . ALA A 1 180 ? -15.066 -5.460 18.857 1.00 91.50 180 ALA A O 1
ATOM 1462 N N . LYS A 1 181 ? -13.509 -6.196 17.418 1.00 91.81 181 LYS A N 1
ATOM 1463 C CA . LYS A 1 181 ? -13.804 -7.626 17.588 1.00 91.81 181 LYS A CA 1
ATOM 1464 C C . LYS A 1 181 ? -13.401 -8.145 18.970 1.00 91.81 181 LYS A C 1
ATOM 1466 O O . LYS A 1 181 ? -14.134 -8.953 19.541 1.00 91.81 181 LYS A O 1
ATOM 1471 N N . HIS A 1 182 ? -12.297 -7.651 19.528 1.00 92.62 182 HIS A N 1
ATOM 1472 C CA . HIS A 1 182 ? -11.840 -7.997 20.873 1.00 92.62 182 HIS A CA 1
ATOM 1473 C C . HIS A 1 182 ? -12.830 -7.533 21.940 1.00 92.62 182 HIS A C 1
ATOM 1475 O O . HIS A 1 182 ? -13.220 -8.325 22.794 1.00 92.62 182 HIS A O 1
ATOM 1481 N N . VAL A 1 183 ? -13.323 -6.295 21.837 1.00 90.19 183 VAL A N 1
ATOM 1482 C CA . VAL A 1 183 ? -14.349 -5.753 22.748 1.00 90.19 183 VAL A CA 1
ATOM 1483 C C . VAL A 1 183 ? -15.640 -6.586 22.725 1.00 90.19 183 VAL A C 1
ATOM 1485 O O . VAL A 1 183 ? -16.334 -6.677 23.734 1.00 90.19 183 VAL A O 1
ATOM 1488 N N . ARG A 1 184 ? -15.952 -7.243 21.601 1.00 88.25 184 ARG A N 1
ATOM 1489 C CA . ARG A 1 184 ? -17.122 -8.127 21.447 1.00 88.25 184 ARG A CA 1
ATOM 1490 C C . ARG A 1 184 ? -16.862 -9.595 21.825 1.00 88.25 184 ARG A C 1
ATOM 1492 O O . ARG A 1 184 ? -17.772 -10.406 21.690 1.00 88.25 184 ARG A O 1
ATOM 1499 N N . GLY A 1 185 ? -15.652 -9.953 22.264 1.00 86.12 185 GLY A N 1
ATOM 1500 C CA . GLY A 1 185 ? -15.296 -11.330 22.632 1.00 86.12 185 GLY A CA 1
ATOM 1501 C C . GLY A 1 185 ? -15.218 -12.310 21.451 1.00 86.12 185 GLY A C 1
ATOM 1502 O O . GLY A 1 185 ? -15.422 -13.511 21.633 1.00 86.12 185 GLY A O 1
ATOM 1503 N N . ASP A 1 186 ? -14.951 -11.825 20.233 1.00 89.00 186 ASP A N 1
ATOM 1504 C CA . ASP A 1 186 ? -14.889 -12.667 19.033 1.00 89.00 186 ASP A CA 1
ATOM 1505 C C . ASP A 1 186 ? -13.609 -13.531 19.014 1.00 89.00 186 ASP A C 1
ATOM 1507 O O . ASP A 1 186 ? -12.506 -13.076 19.321 1.00 89.00 186 ASP A O 1
ATOM 1511 N N . ARG A 1 187 ? -13.726 -14.796 18.600 1.00 88.06 187 ARG A N 1
ATOM 1512 C CA . ARG A 1 187 ? -12.589 -15.732 18.507 1.00 88.06 187 ARG A CA 1
ATOM 1513 C C . ARG A 1 187 ? -11.649 -15.397 17.343 1.00 88.06 187 ARG A C 1
ATOM 1515 O O . ARG A 1 187 ? -10.506 -15.853 17.332 1.00 88.06 187 ARG A O 1
ATOM 1522 N N . GLN A 1 188 ? -12.102 -14.614 16.361 1.00 90.81 188 GLN A N 1
ATOM 1523 C CA . GLN A 1 188 ? -11.336 -14.297 15.151 1.00 90.81 188 GLN A CA 1
ATOM 1524 C C . GLN A 1 188 ? -10.326 -13.155 15.318 1.00 90.81 188 GLN A C 1
ATOM 1526 O O . GLN A 1 188 ? -9.566 -12.903 14.387 1.00 90.81 188 GLN A O 1
ATOM 1531 N N . VAL A 1 189 ? -10.259 -12.504 16.485 1.00 93.94 189 VAL A N 1
ATOM 1532 C CA . VAL A 1 189 ? -9.361 -11.361 16.762 1.00 93.94 189 VAL A CA 1
ATOM 1533 C C . VAL A 1 189 ? -7.920 -11.633 16.337 1.00 93.94 189 VAL A C 1
ATOM 1535 O O . VAL A 1 189 ? -7.304 -10.794 15.690 1.00 93.94 189 VAL A O 1
ATOM 1538 N N . ARG A 1 190 ? -7.402 -12.831 16.632 1.00 95.25 190 ARG A N 1
ATOM 1539 C CA . ARG A 1 190 ? -6.018 -13.209 16.302 1.00 95.25 190 ARG A CA 1
ATOM 1540 C C . ARG A 1 190 ? -5.709 -13.124 14.804 1.00 95.25 190 ARG A C 1
ATOM 1542 O O . ARG A 1 190 ? -4.596 -12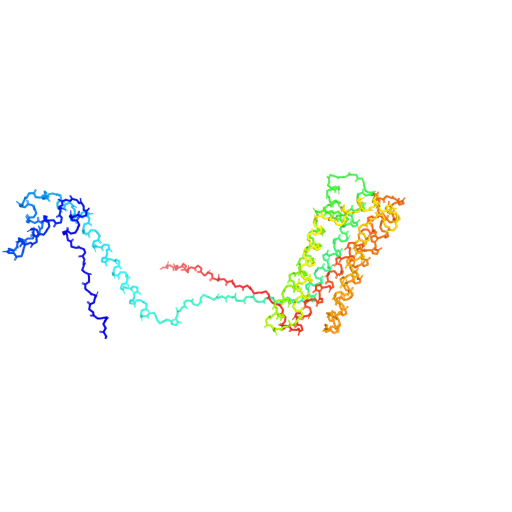.763 14.455 1.00 95.25 190 ARG A O 1
ATOM 1549 N N . HIS A 1 191 ? -6.678 -13.414 13.933 1.00 96.25 191 HIS A N 1
ATOM 1550 C CA . HIS A 1 191 ? -6.483 -13.342 12.481 1.00 96.25 191 HIS A CA 1
ATOM 1551 C C . HIS A 1 191 ? -6.414 -11.890 12.000 1.00 96.25 191 HIS A C 1
ATOM 1553 O O . HIS A 1 191 ? -5.560 -11.558 11.188 1.00 96.25 191 HIS A O 1
ATOM 1559 N N . TRP A 1 192 ? -7.261 -11.014 12.547 1.00 96.88 192 TRP A N 1
ATOM 1560 C CA . TRP A 1 192 ? -7.219 -9.582 12.246 1.00 96.88 192 TRP A CA 1
ATOM 1561 C C . TRP A 1 192 ? -5.921 -8.928 12.737 1.00 96.88 192 TRP A C 1
ATOM 1563 O O . TRP A 1 192 ? -5.326 -8.142 12.005 1.00 96.88 192 TRP A O 1
ATOM 1573 N N . VAL A 1 193 ? -5.441 -9.300 13.933 1.00 97.94 193 VAL A N 1
ATOM 1574 C CA . VAL A 1 193 ? -4.128 -8.857 14.441 1.00 97.94 193 VAL A CA 1
ATOM 1575 C C . VAL A 1 193 ? -2.997 -9.367 13.547 1.00 97.94 193 VAL A C 1
ATOM 1577 O O . VAL A 1 193 ? -2.132 -8.587 13.168 1.00 97.94 193 VAL A O 1
ATOM 1580 N N . ALA A 1 194 ? -3.015 -10.650 13.172 1.00 97.88 194 ALA A N 1
ATOM 1581 C CA . ALA A 1 194 ? -1.993 -11.220 12.297 1.00 97.88 194 ALA A CA 1
ATOM 1582 C C . ALA A 1 194 ? -1.941 -10.512 10.934 1.00 97.88 194 ALA A C 1
ATOM 1584 O O . ALA A 1 194 ? -0.858 -10.149 10.490 1.00 97.88 194 ALA A O 1
ATOM 1585 N N . LEU A 1 195 ? -3.093 -10.243 10.306 1.00 97.81 195 LEU A N 1
ATOM 1586 C CA . LEU A 1 195 ? -3.150 -9.465 9.063 1.00 97.81 195 LEU A CA 1
ATOM 1587 C C . LEU A 1 195 ? -2.627 -8.038 9.256 1.00 97.81 195 LEU A C 1
ATOM 1589 O O . LEU A 1 195 ? -1.894 -7.549 8.407 1.00 97.81 195 LEU A O 1
ATOM 1593 N N . SER A 1 196 ? -2.971 -7.371 10.363 1.00 98.62 196 SER A N 1
ATOM 1594 C CA . SER A 1 196 ? -2.468 -6.021 10.654 1.00 98.62 196 SER A CA 1
ATOM 1595 C C . SER A 1 196 ? -0.938 -5.994 10.721 1.00 98.62 196 SER A C 1
ATOM 1597 O O . SER A 1 196 ? -0.317 -5.118 10.119 1.00 98.62 196 SER A O 1
ATOM 1599 N N . ILE A 1 197 ? -0.332 -6.990 11.378 1.00 98.56 197 ILE A N 1
ATOM 1600 C CA . ILE A 1 197 ? 1.126 -7.145 11.450 1.00 98.56 197 ILE A CA 1
ATOM 1601 C C . ILE A 1 197 ? 1.713 -7.440 10.065 1.00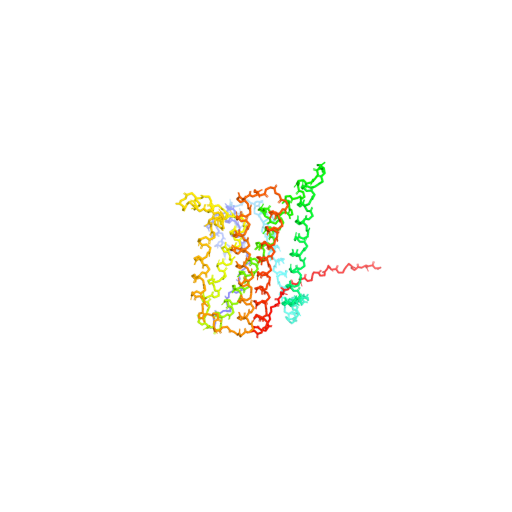 98.56 197 ILE A C 1
ATOM 1603 O O . ILE A 1 197 ? 2.696 -6.811 9.698 1.00 98.56 197 ILE A O 1
ATOM 1607 N N . ILE A 1 198 ? 1.103 -8.333 9.278 1.00 98.38 198 ILE A N 1
ATOM 1608 C CA . ILE A 1 198 ? 1.556 -8.634 7.910 1.00 98.38 198 ILE A CA 1
ATOM 1609 C C . ILE A 1 198 ? 1.585 -7.364 7.054 1.00 98.38 198 ILE A C 1
ATOM 1611 O O . ILE A 1 198 ? 2.608 -7.068 6.452 1.00 98.38 198 ILE A O 1
ATOM 1615 N N . PHE A 1 199 ? 0.507 -6.577 7.044 1.00 98.56 199 PHE A N 1
ATOM 1616 C CA . PHE A 1 199 ? 0.458 -5.325 6.281 1.00 98.56 199 PHE A CA 1
ATOM 1617 C C . PHE A 1 199 ? 1.444 -4.273 6.796 1.00 98.56 199 PHE A C 1
ATOM 1619 O O . PHE A 1 199 ? 1.950 -3.485 6.006 1.00 98.56 199 PHE A O 1
ATOM 1626 N N . LEU A 1 200 ? 1.747 -4.262 8.099 1.00 98.62 200 LEU A N 1
ATOM 1627 C CA . LEU A 1 200 ? 2.806 -3.410 8.639 1.00 98.62 200 LEU A CA 1
ATOM 1628 C C . LEU A 1 200 ? 4.183 -3.851 8.129 1.00 98.62 200 LEU A C 1
ATOM 1630 O O . LEU A 1 200 ? 4.989 -3.005 7.765 1.00 98.62 200 LEU A O 1
ATOM 1634 N N . CYS A 1 201 ? 4.450 -5.158 8.087 1.00 98.31 201 CYS A N 1
ATOM 1635 C CA . CYS A 1 201 ? 5.684 -5.693 7.520 1.00 98.31 201 CYS A CA 1
ATOM 1636 C C . CYS A 1 201 ? 5.808 -5.371 6.027 1.00 98.31 201 CYS A C 1
ATOM 1638 O O . CYS A 1 201 ? 6.881 -4.951 5.620 1.00 98.31 201 CYS A O 1
ATOM 1640 N N . LEU A 1 202 ? 4.726 -5.490 5.249 1.00 97.69 202 LEU A N 1
ATOM 1641 C CA . LEU A 1 202 ? 4.707 -5.084 3.837 1.00 97.69 202 LEU A CA 1
ATOM 1642 C C . LEU A 1 202 ? 4.967 -3.577 3.679 1.00 97.69 202 LEU A C 1
ATOM 1644 O O . LEU A 1 202 ? 5.764 -3.181 2.848 1.00 97.69 202 LEU A O 1
ATOM 1648 N N . ALA A 1 203 ? 4.375 -2.728 4.527 1.00 97.69 203 ALA A N 1
ATOM 1649 C CA . ALA A 1 203 ? 4.641 -1.286 4.493 1.00 97.69 203 ALA A CA 1
ATOM 1650 C C . ALA A 1 203 ? 6.102 -0.928 4.828 1.00 97.69 203 ALA A C 1
ATOM 1652 O O . ALA A 1 203 ? 6.595 0.113 4.407 1.00 97.69 203 ALA A O 1
ATOM 1653 N N . ILE A 1 204 ? 6.775 -1.746 5.644 1.00 96.75 204 ILE A N 1
ATOM 1654 C CA . ILE A 1 204 ? 8.206 -1.588 5.930 1.00 96.75 204 ILE A CA 1
ATOM 1655 C C . ILE A 1 204 ? 9.033 -2.090 4.746 1.00 96.75 204 ILE A C 1
ATOM 1657 O O . ILE A 1 204 ? 10.006 -1.434 4.380 1.00 96.75 204 ILE A O 1
ATOM 1661 N N . ASP A 1 205 ? 8.648 -3.232 4.170 1.00 95.56 205 ASP A N 1
ATOM 1662 C CA . ASP A 1 205 ? 9.284 -3.799 2.985 1.00 95.56 205 ASP A CA 1
ATOM 1663 C C . ASP A 1 205 ? 9.325 -2.777 1.852 1.00 95.56 205 ASP A C 1
ATOM 1665 O O . ASP A 1 205 ? 10.417 -2.487 1.396 1.00 95.56 205 ASP A O 1
ATOM 1669 N N . GLU A 1 206 ? 8.211 -2.103 1.569 1.00 94.81 206 GLU A N 1
ATOM 1670 C CA . GLU A 1 206 ? 8.095 -1.020 0.580 1.00 94.81 206 GLU A CA 1
ATOM 1671 C C . GLU A 1 206 ? 9.193 0.058 0.669 1.00 94.81 206 GLU A C 1
ATOM 1673 O O . GLU A 1 206 ? 9.632 0.586 -0.330 1.00 94.81 206 GLU A O 1
ATOM 1678 N N . ILE A 1 207 ? 9.673 0.427 1.862 1.00 91.06 207 ILE A N 1
ATOM 1679 C CA . ILE A 1 207 ? 10.760 1.426 1.980 1.00 91.06 207 ILE A CA 1
ATOM 1680 C C . ILE A 1 207 ? 12.142 0.767 1.944 1.00 91.06 207 ILE A C 1
ATOM 1682 O O . ILE A 1 207 ? 13.153 1.395 1.615 1.00 91.06 207 ILE A O 1
ATOM 1686 N N . THR A 1 208 ? 12.224 -0.470 2.425 1.00 92.25 208 THR A N 1
ATOM 1687 C CA . THR A 1 208 ? 13.500 -1.174 2.580 1.00 92.25 208 THR A CA 1
ATOM 1688 C C . THR A 1 208 ? 13.887 -1.987 1.353 1.00 92.25 208 THR A C 1
ATOM 1690 O O . THR A 1 208 ? 15.065 -2.347 1.248 1.00 92.25 208 THR A O 1
ATOM 1693 N N . SER A 1 209 ? 12.930 -2.259 0.469 1.00 93.19 209 SER A N 1
ATOM 1694 C CA . SER A 1 209 ? 13.046 -3.081 -0.735 1.00 93.19 209 SER A CA 1
ATOM 1695 C C . SER A 1 209 ? 13.671 -4.432 -0.396 1.00 93.19 209 SER A C 1
ATOM 1697 O O . SER A 1 209 ? 14.655 -4.871 -0.998 1.00 93.19 209 SER A O 1
ATOM 1699 N N . LEU A 1 210 ? 13.212 -5.058 0.696 1.00 93.50 210 LEU A N 1
ATOM 1700 C CA . LEU A 1 210 ? 13.833 -6.288 1.184 1.00 93.50 210 LEU A CA 1
ATOM 1701 C C . LEU A 1 210 ? 13.624 -7.407 0.166 1.00 93.50 210 LEU A C 1
ATOM 1703 O O . LEU A 1 210 ? 14.560 -8.175 -0.064 1.00 93.50 210 LEU A O 1
ATOM 1707 N N . HIS A 1 211 ? 12.447 -7.481 -0.455 1.00 93.56 211 HIS A N 1
ATOM 1708 C CA . HIS A 1 211 ? 12.169 -8.453 -1.510 1.00 93.56 211 HIS A CA 1
ATOM 1709 C C . HIS A 1 211 ? 13.121 -8.288 -2.712 1.00 93.56 211 HIS A C 1
ATOM 1711 O O . HIS A 1 211 ? 13.729 -9.275 -3.131 1.00 93.56 211 HIS A O 1
ATOM 1717 N N . GLU A 1 212 ? 13.405 -7.063 -3.162 1.00 91.06 212 GLU A N 1
ATOM 1718 C CA . GLU A 1 212 ? 14.401 -6.820 -4.215 1.00 91.06 212 GLU A CA 1
ATOM 1719 C C . GLU A 1 212 ? 15.801 -7.291 -3.800 1.00 91.06 212 GLU A C 1
ATOM 1721 O O . GLU A 1 212 ? 16.486 -8.011 -4.532 1.00 91.06 212 GLU A O 1
ATOM 1726 N N . ARG A 1 213 ? 16.223 -6.957 -2.574 1.00 92.06 213 ARG A N 1
ATOM 1727 C CA . ARG A 1 213 ? 17.540 -7.347 -2.035 1.00 92.06 213 ARG A CA 1
ATOM 1728 C C . ARG A 1 213 ? 17.703 -8.859 -1.898 1.00 92.06 213 ARG A C 1
ATOM 1730 O O . ARG A 1 213 ? 18.833 -9.348 -1.837 1.00 92.06 213 ARG A O 1
ATOM 1737 N N . MET A 1 214 ? 16.603 -9.605 -1.823 1.00 91.62 214 MET A N 1
ATOM 1738 C CA . MET A 1 214 ? 16.620 -11.066 -1.790 1.00 91.62 214 MET A CA 1
ATOM 1739 C C . MET A 1 214 ? 16.841 -11.690 -3.171 1.00 91.62 214 MET A C 1
ATOM 1741 O O . MET A 1 214 ? 17.287 -12.841 -3.229 1.00 91.62 214 MET A O 1
ATOM 1745 N N . THR A 1 215 ? 16.588 -10.961 -4.263 1.00 92.38 215 THR A N 1
ATOM 1746 C CA . THR A 1 215 ? 16.735 -11.471 -5.633 1.00 92.38 215 THR A CA 1
ATOM 1747 C C . THR A 1 215 ? 18.139 -11.991 -5.905 1.00 92.38 215 THR A C 1
ATOM 1749 O O . THR A 1 215 ? 18.288 -13.155 -6.270 1.00 92.38 215 THR A O 1
ATOM 1752 N N . ASP A 1 216 ? 19.180 -11.181 -5.712 1.00 92.19 216 ASP A N 1
ATOM 1753 C CA . ASP A 1 216 ? 20.545 -11.563 -6.095 1.00 92.19 216 ASP A CA 1
ATOM 1754 C C . ASP A 1 216 ? 21.096 -12.776 -5.316 1.00 92.19 216 ASP A C 1
ATOM 1756 O O . ASP A 1 216 ? 21.619 -13.713 -5.943 1.00 92.19 216 ASP A O 1
ATOM 1760 N N . PRO A 1 217 ? 20.952 -12.844 -3.975 1.00 93.81 217 PRO A N 1
ATOM 1761 C CA . PRO A 1 217 ? 21.326 -14.033 -3.217 1.00 93.81 217 PRO A CA 1
ATOM 1762 C C . PRO A 1 217 ? 20.571 -15.288 -3.669 1.00 93.81 217 PRO A C 1
ATOM 1764 O O . PRO A 1 217 ? 21.185 -16.333 -3.873 1.00 93.81 217 PRO A O 1
ATOM 1767 N N . LEU A 1 218 ? 19.253 -15.207 -3.870 1.00 93.50 218 LEU A N 1
ATOM 1768 C CA . LEU A 1 218 ? 18.455 -16.373 -4.261 1.00 93.50 218 LEU A CA 1
ATOM 1769 C C . LEU A 1 218 ? 18.746 -16.818 -5.691 1.00 93.50 218 LEU A C 1
ATOM 1771 O O . LEU A 1 218 ? 18.879 -18.016 -5.943 1.00 93.50 218 LEU A O 1
ATOM 1775 N N . ARG A 1 219 ? 18.906 -15.867 -6.613 1.00 92.88 219 ARG A N 1
ATOM 1776 C CA . ARG A 1 219 ? 19.230 -16.139 -8.013 1.00 92.88 219 ARG A CA 1
ATOM 1777 C C . ARG A 1 219 ? 20.560 -16.867 -8.140 1.00 92.88 219 ARG A C 1
ATOM 1779 O O . ARG A 1 219 ? 20.638 -17.858 -8.859 1.00 92.88 219 ARG A O 1
ATOM 1786 N N . SER A 1 220 ? 21.582 -16.418 -7.412 1.00 92.50 220 SER A N 1
ATOM 1787 C CA . SER A 1 220 ? 22.901 -17.065 -7.415 1.00 92.50 220 SER A CA 1
ATOM 1788 C C . SER A 1 220 ? 22.897 -18.446 -6.747 1.00 92.50 220 SER A C 1
ATOM 1790 O O . SER A 1 220 ? 23.579 -19.351 -7.222 1.00 92.50 220 SER A O 1
ATOM 1792 N N . MET A 1 221 ? 22.102 -18.649 -5.691 1.00 93.69 221 MET A N 1
ATOM 1793 C CA . MET A 1 221 ? 21.979 -19.951 -5.020 1.00 93.69 221 MET A CA 1
ATOM 1794 C C . MET A 1 221 ? 21.198 -20.984 -5.841 1.00 93.69 221 MET A C 1
ATOM 1796 O O . MET A 1 221 ? 21.539 -22.167 -5.828 1.00 93.69 221 MET A O 1
ATOM 1800 N N . LEU A 1 222 ? 20.136 -20.555 -6.523 1.00 92.75 222 LEU A N 1
ATOM 1801 C CA . LEU A 1 222 ? 19.188 -21.435 -7.212 1.00 92.75 222 LEU A CA 1
ATOM 1802 C C . LEU A 1 222 ? 19.391 -21.476 -8.735 1.00 92.75 222 LEU A C 1
ATOM 1804 O O . LEU A 1 222 ? 18.717 -22.252 -9.409 1.00 92.75 222 LEU A O 1
ATOM 1808 N N . ASN A 1 223 ? 20.320 -20.676 -9.272 1.00 92.25 223 ASN A N 1
ATOM 1809 C CA . ASN A 1 223 ? 20.577 -20.504 -10.707 1.00 92.25 223 ASN A CA 1
ATOM 1810 C C . ASN A 1 223 ? 19.301 -20.190 -11.508 1.00 92.25 223 ASN A C 1
ATOM 1812 O O . ASN A 1 223 ? 19.065 -20.759 -12.577 1.00 92.25 223 ASN A O 1
ATOM 1816 N N . THR A 1 224 ? 18.451 -19.311 -10.974 1.00 90.69 224 THR A N 1
ATOM 1817 C CA . THR A 1 224 ? 17.187 -18.945 -11.625 1.00 90.69 224 THR A CA 1
ATOM 1818 C C . THR A 1 224 ? 17.415 -18.032 -12.829 1.00 90.69 224 THR A C 1
ATOM 1820 O O . THR A 1 224 ? 18.403 -17.300 -12.911 1.00 90.69 224 THR A O 1
ATOM 1823 N N . ASN A 1 225 ? 16.499 -18.095 -13.797 1.00 89.12 225 ASN A N 1
ATOM 1824 C CA . ASN A 1 225 ? 16.530 -17.301 -15.022 1.00 89.12 225 ASN A CA 1
ATOM 1825 C C . ASN A 1 225 ? 15.114 -17.112 -15.601 1.00 89.12 225 ASN A C 1
ATOM 1827 O O . ASN A 1 225 ? 14.139 -17.702 -15.128 1.00 89.12 225 ASN A O 1
ATOM 1831 N N . GLY A 1 226 ? 15.010 -16.272 -16.629 1.00 90.56 226 GLY A N 1
ATOM 1832 C CA . GLY A 1 226 ? 13.782 -15.984 -17.360 1.00 90.56 226 GLY A CA 1
ATOM 1833 C C . GLY A 1 226 ? 12.709 -15.406 -16.445 1.00 90.56 226 GLY A C 1
ATOM 1834 O O . GLY A 1 226 ? 12.896 -14.362 -15.841 1.00 90.56 226 GLY A O 1
ATOM 1835 N N . TRP A 1 227 ? 11.597 -16.120 -16.308 1.00 88.38 227 TRP A N 1
ATOM 1836 C CA . TRP A 1 227 ? 10.461 -15.731 -15.464 1.00 88.38 227 TRP A CA 1
ATOM 1837 C C . TRP A 1 227 ? 10.791 -15.637 -13.968 1.00 88.38 227 TRP A C 1
ATOM 1839 O O . TRP A 1 227 ? 10.042 -15.036 -13.212 1.00 88.38 227 TRP A O 1
ATOM 1849 N N . LEU A 1 228 ? 11.902 -16.242 -13.536 1.00 91.56 228 LEU A N 1
ATOM 1850 C CA . LEU A 1 228 ? 12.413 -16.170 -12.164 1.00 91.56 228 LEU A CA 1
ATOM 1851 C C . LEU A 1 228 ? 13.703 -15.339 -12.096 1.00 91.56 228 LEU A C 1
ATOM 1853 O O . LEU A 1 228 ? 14.581 -15.612 -11.270 1.00 91.56 228 LEU A O 1
ATOM 1857 N N . HIS A 1 229 ? 13.851 -14.366 -13.002 1.00 89.50 229 HIS A N 1
ATOM 1858 C CA . HIS A 1 229 ? 14.950 -13.403 -12.960 1.00 89.50 229 HIS A CA 1
ATOM 1859 C C . HIS A 1 229 ? 14.961 -12.654 -11.623 1.00 89.50 229 HIS A C 1
ATOM 1861 O O . HIS A 1 229 ? 16.004 -12.593 -10.973 1.00 89.50 229 HIS A O 1
ATOM 1867 N N . TYR A 1 230 ? 13.786 -12.199 -11.178 1.00 92.56 230 TYR A N 1
ATOM 1868 C CA . TYR A 1 230 ? 13.541 -11.715 -9.823 1.00 92.56 230 TYR A CA 1
ATOM 1869 C C . TYR A 1 230 ? 13.215 -12.909 -8.919 1.00 92.56 230 TYR A C 1
ATOM 1871 O O . TYR A 1 230 ? 12.101 -13.421 -8.849 1.00 92.56 230 TYR A O 1
ATOM 1879 N N . ALA A 1 231 ? 14.254 -13.459 -8.289 1.00 94.81 231 ALA A N 1
ATOM 1880 C CA . ALA A 1 231 ? 14.174 -14.748 -7.604 1.00 94.81 231 ALA A CA 1
ATOM 1881 C C . ALA A 1 231 ? 13.379 -14.710 -6.286 1.00 94.81 231 ALA A C 1
ATOM 1883 O O . ALA A 1 231 ? 13.000 -15.770 -5.775 1.00 94.81 231 ALA A O 1
ATOM 1884 N N . TRP A 1 232 ? 13.101 -13.522 -5.734 1.00 95.88 232 TRP A N 1
ATOM 1885 C CA . TRP A 1 232 ? 12.266 -13.376 -4.538 1.00 95.88 232 TRP A CA 1
ATOM 1886 C C . TRP A 1 232 ? 10.814 -13.829 -4.772 1.00 95.88 232 TRP A C 1
ATOM 1888 O O . TRP A 1 232 ? 10.140 -14.231 -3.820 1.00 95.88 232 TRP A O 1
ATOM 1898 N N . ILE A 1 233 ? 10.366 -13.901 -6.031 1.00 95.88 233 ILE A N 1
ATOM 1899 C CA . ILE A 1 233 ? 9.080 -14.496 -6.416 1.00 95.88 233 ILE A CA 1
ATOM 1900 C C . ILE A 1 233 ? 8.897 -15.884 -5.777 1.00 95.88 233 ILE A C 1
ATOM 1902 O O . ILE A 1 233 ? 7.794 -16.246 -5.369 1.00 95.88 233 ILE A O 1
ATOM 1906 N N . ILE A 1 234 ? 9.972 -16.667 -5.615 1.00 95.38 234 ILE A N 1
ATOM 1907 C CA . ILE A 1 234 ? 9.912 -17.999 -4.995 1.00 95.38 234 ILE A CA 1
ATOM 1908 C C . ILE A 1 234 ? 9.427 -17.920 -3.533 1.00 95.38 234 ILE A C 1
ATOM 1910 O O . ILE A 1 234 ? 8.384 -18.513 -3.229 1.00 95.38 234 ILE A O 1
ATOM 1914 N N . PRO A 1 235 ? 10.118 -17.225 -2.601 1.00 96.19 235 PRO A N 1
ATOM 1915 C CA . PRO A 1 235 ? 9.591 -17.039 -1.253 1.00 96.19 235 PRO A CA 1
ATOM 1916 C C . PRO A 1 235 ? 8.257 -16.280 -1.227 1.00 96.19 235 PRO A C 1
ATOM 1918 O O . PRO A 1 235 ? 7.423 -16.611 -0.382 1.00 96.19 235 PRO A O 1
ATOM 1921 N N . GLY A 1 236 ? 8.005 -15.354 -2.160 1.00 96.06 236 GLY A N 1
ATOM 1922 C CA . GLY A 1 236 ? 6.716 -14.668 -2.309 1.00 96.06 236 GLY A CA 1
ATOM 1923 C C . GLY A 1 236 ? 5.547 -15.634 -2.547 1.00 96.06 236 GLY A C 1
ATOM 1924 O O . GLY A 1 236 ? 4.563 -15.624 -1.803 1.00 96.06 236 GLY A O 1
ATOM 1925 N N . ILE A 1 237 ? 5.679 -16.560 -3.504 1.00 96.88 237 ILE A N 1
ATOM 1926 C CA . ILE A 1 237 ? 4.682 -17.610 -3.781 1.00 96.88 237 ILE A CA 1
ATOM 1927 C C . ILE A 1 237 ? 4.453 -18.480 -2.542 1.00 96.88 237 ILE A C 1
ATOM 1929 O O . ILE A 1 237 ? 3.307 -18.749 -2.171 1.00 96.88 237 ILE A O 1
ATOM 1933 N N . VAL A 1 238 ? 5.528 -18.915 -1.876 1.00 97.62 238 VAL A N 1
ATOM 1934 C CA . VAL A 1 238 ? 5.420 -19.730 -0.655 1.00 97.62 238 VAL A CA 1
ATOM 1935 C C . VAL A 1 238 ? 4.664 -18.965 0.434 1.00 97.62 238 VAL A C 1
ATOM 1937 O O . VAL A 1 238 ? 3.753 -19.521 1.052 1.00 97.62 238 VAL A O 1
ATOM 1940 N N . PHE A 1 239 ? 4.987 -17.688 0.637 1.00 97.12 239 PHE A N 1
ATOM 1941 C CA . PHE A 1 239 ? 4.313 -16.820 1.598 1.00 97.12 239 PHE A CA 1
ATOM 1942 C C . PHE A 1 239 ? 2.816 -16.670 1.293 1.00 97.12 239 PHE A C 1
ATOM 1944 O O . PHE A 1 239 ? 1.989 -16.850 2.195 1.00 97.12 239 PHE A O 1
ATOM 1951 N N . VAL A 1 240 ? 2.443 -16.424 0.033 1.00 97.19 240 VAL A N 1
ATOM 1952 C CA . VAL A 1 240 ? 1.037 -16.319 -0.397 1.00 97.19 240 VAL A CA 1
ATOM 1953 C C . VAL A 1 240 ? 0.288 -17.629 -0.149 1.00 97.19 240 VAL A C 1
ATOM 1955 O O . VAL A 1 240 ? -0.811 -17.610 0.412 1.00 97.19 240 VAL A O 1
ATOM 1958 N N . LEU A 1 241 ? 0.876 -18.778 -0.496 1.00 97.88 241 LEU A N 1
ATOM 1959 C CA . LEU A 1 241 ? 0.262 -20.089 -0.263 1.00 97.88 241 LEU A CA 1
ATOM 1960 C C . LEU A 1 241 ? 0.044 -20.359 1.231 1.00 97.88 241 LEU A C 1
ATOM 1962 O O . LEU A 1 241 ? -1.041 -20.799 1.626 1.00 97.88 241 LEU A O 1
ATOM 1966 N N . VAL A 1 242 ? 1.032 -20.052 2.077 1.00 97.88 242 VAL A N 1
ATOM 1967 C CA . VAL A 1 242 ? 0.902 -20.168 3.537 1.00 97.88 242 VAL A CA 1
ATOM 1968 C C . VAL A 1 242 ? -0.207 -19.251 4.054 1.00 97.88 242 VAL A C 1
ATOM 1970 O O . VAL A 1 242 ? -1.063 -19.710 4.816 1.00 97.88 242 VAL A O 1
ATOM 1973 N N . CYS A 1 243 ? -0.260 -17.993 3.607 1.00 96.25 243 CYS A N 1
ATOM 1974 C CA . CYS A 1 243 ? -1.331 -17.066 3.975 1.00 96.25 243 CYS A CA 1
ATOM 1975 C C . CYS A 1 243 ? -2.708 -17.613 3.580 1.00 96.25 243 CYS A C 1
ATOM 1977 O O . CYS A 1 243 ? -3.611 -17.669 4.416 1.00 96.25 243 CYS A O 1
ATOM 1979 N N . LEU A 1 244 ? -2.878 -18.078 2.341 1.00 94.88 244 LEU A N 1
ATOM 1980 C CA . LEU A 1 244 ? -4.146 -18.641 1.877 1.00 94.88 244 LEU A CA 1
ATOM 1981 C C . LEU A 1 244 ? -4.586 -19.826 2.739 1.00 94.88 244 LEU A C 1
ATOM 1983 O O . LEU A 1 244 ? -5.753 -19.889 3.122 1.00 94.88 244 LEU A O 1
ATOM 1987 N N . LEU A 1 245 ? -3.674 -20.730 3.103 1.00 96.88 245 LEU A N 1
ATOM 1988 C CA . LEU A 1 245 ? -3.985 -21.884 3.951 1.00 96.88 245 LEU A CA 1
ATOM 1989 C C . LEU A 1 245 ? -4.359 -21.475 5.383 1.00 96.88 245 LEU A C 1
ATOM 1991 O O . LEU A 1 245 ? -5.379 -21.935 5.907 1.00 96.88 245 LEU A O 1
ATOM 1995 N N . VAL A 1 246 ? -3.568 -20.597 6.006 1.00 96.12 246 VAL A N 1
ATOM 1996 C CA . VAL A 1 246 ? -3.788 -20.120 7.383 1.00 96.12 246 VAL A CA 1
ATOM 1997 C C . VAL A 1 246 ? -5.096 -19.334 7.484 1.00 96.12 246 VAL A C 1
ATOM 1999 O O . VAL A 1 246 ? -5.894 -19.557 8.400 1.00 96.12 246 VAL A O 1
ATOM 2002 N N . PHE A 1 247 ? -5.363 -18.456 6.518 1.00 96.19 247 PHE A N 1
ATOM 2003 C CA . PHE A 1 247 ? -6.530 -17.579 6.523 1.00 96.19 247 PHE A CA 1
ATOM 2004 C C . PHE A 1 247 ? -7.750 -18.163 5.793 1.00 96.19 247 PHE A C 1
ATOM 2006 O O . PHE A 1 247 ? -8.822 -17.565 5.865 1.00 96.19 247 PHE A O 1
ATOM 2013 N N . ALA A 1 248 ? -7.681 -19.351 5.175 1.00 95.25 248 ALA A N 1
ATOM 2014 C CA . ALA A 1 248 ? -8.808 -19.952 4.443 1.00 95.25 248 ALA A CA 1
ATOM 2015 C C . ALA A 1 248 ? -10.081 -20.079 5.292 1.00 95.25 248 ALA A C 1
ATOM 2017 O O . ALA A 1 248 ? -11.178 -19.730 4.848 1.00 95.25 248 ALA A O 1
ATOM 2018 N N . LYS A 1 249 ? -9.956 -20.584 6.528 1.00 95.12 249 LYS A N 1
ATOM 2019 C CA . LYS A 1 249 ? -11.101 -20.720 7.448 1.00 95.12 249 LYS A CA 1
ATOM 2020 C C . LYS A 1 249 ? -11.626 -19.354 7.889 1.00 95.12 249 LYS A C 1
ATOM 2022 O O . LYS A 1 249 ? -12.836 -19.172 7.983 1.00 95.12 249 LYS A O 1
ATOM 2027 N N . PHE A 1 250 ? -10.728 -18.403 8.129 1.00 95.69 250 PHE A N 1
ATOM 2028 C CA . PHE A 1 250 ? -11.078 -17.028 8.469 1.00 95.69 250 PHE A CA 1
ATOM 2029 C C . PHE A 1 250 ? -11.871 -16.359 7.337 1.00 95.69 250 PHE A C 1
ATOM 2031 O O . PHE A 1 250 ? -12.990 -15.911 7.570 1.00 95.69 250 PHE A O 1
ATOM 2038 N N . LEU A 1 251 ? -11.362 -16.409 6.103 1.00 94.81 251 LEU A N 1
ATOM 2039 C CA . LEU A 1 251 ? -12.015 -15.860 4.913 1.00 94.81 251 LEU A CA 1
ATOM 2040 C C . LEU A 1 251 ? -13.395 -16.478 4.678 1.00 94.81 251 LEU A C 1
ATOM 2042 O O . LEU A 1 251 ? -14.344 -15.758 4.375 1.00 94.81 251 LEU A O 1
ATOM 2046 N N . LYS A 1 252 ? -13.543 -17.798 4.858 1.00 94.94 252 LYS A N 1
ATOM 2047 C CA . LYS A 1 252 ? -14.842 -18.482 4.719 1.00 94.94 252 LYS A CA 1
ATOM 2048 C C . LYS A 1 252 ? -15.900 -17.962 5.695 1.00 94.94 252 LYS A C 1
ATOM 2050 O O . LYS A 1 252 ? -17.068 -17.923 5.316 1.00 94.94 252 LYS A O 1
ATOM 2055 N N . ASN A 1 253 ? -15.492 -17.539 6.890 1.00 93.94 253 ASN A N 1
ATOM 2056 C CA . ASN A 1 253 ? -16.386 -17.047 7.937 1.00 93.94 253 ASN A CA 1
ATOM 2057 C C . ASN A 1 253 ? -16.733 -15.552 7.815 1.00 93.94 253 ASN A C 1
ATOM 2059 O O . ASN A 1 253 ? -17.545 -15.058 8.598 1.00 93.94 253 ASN A O 1
ATOM 2063 N N . LEU A 1 254 ? -16.123 -14.820 6.879 1.00 93.38 254 LEU A N 1
ATOM 2064 C CA . LEU A 1 254 ? -16.460 -13.419 6.638 1.00 93.38 254 LEU A CA 1
ATOM 2065 C C . LEU A 1 254 ? -17.794 -13.282 5.883 1.00 93.38 254 LEU A C 1
ATOM 2067 O O . LEU A 1 254 ? -18.152 -14.165 5.094 1.00 93.38 254 LEU A O 1
ATOM 2071 N N . PRO A 1 255 ? -18.511 -12.152 6.056 1.00 93.50 255 PRO A N 1
ATOM 2072 C CA . PRO A 1 255 ? -19.659 -11.814 5.218 1.00 93.50 255 PRO A CA 1
ATOM 2073 C C . PRO A 1 255 ? -19.307 -11.904 3.729 1.00 93.50 255 PRO A C 1
ATOM 2075 O O . PRO A 1 255 ? -18.208 -11.518 3.325 1.00 93.50 255 PRO A O 1
ATOM 2078 N N . SER A 1 256 ? -20.240 -12.386 2.901 1.00 94.44 256 SER A N 1
ATOM 2079 C CA . SER A 1 256 ? -19.989 -12.684 1.481 1.00 94.44 256 SER A CA 1
ATOM 2080 C C . SER A 1 256 ? -19.408 -11.499 0.709 1.00 94.44 256 SER A C 1
ATOM 2082 O O . SER A 1 256 ? -18.441 -11.684 -0.026 1.00 94.44 256 SER A O 1
ATOM 2084 N N . LYS A 1 257 ? -19.939 -10.290 0.938 1.00 93.94 257 LYS A N 1
ATOM 2085 C CA . LYS A 1 257 ? -19.456 -9.046 0.322 1.00 93.94 257 LYS A CA 1
ATOM 2086 C C . LYS A 1 257 ? -18.004 -8.745 0.700 1.00 93.94 257 LYS A C 1
ATOM 2088 O O . LYS A 1 257 ? -17.162 -8.601 -0.180 1.00 93.94 257 LYS A O 1
ATOM 2093 N N . THR A 1 258 ? -17.689 -8.718 2.000 1.00 95.06 258 THR A N 1
ATOM 2094 C CA . THR A 1 258 ? -16.320 -8.481 2.492 1.00 95.06 258 THR A CA 1
ATOM 2095 C C . THR A 1 258 ? -15.356 -9.536 1.955 1.00 95.06 258 THR A C 1
ATOM 2097 O O . THR A 1 258 ? -14.282 -9.199 1.470 1.00 95.06 258 THR A O 1
ATOM 2100 N N . ARG A 1 259 ? -15.755 -10.812 1.981 1.00 96.50 259 ARG A N 1
ATOM 2101 C CA . ARG A 1 259 ? -14.946 -11.920 1.468 1.00 96.50 259 ARG A CA 1
ATOM 2102 C C . ARG A 1 259 ? -14.618 -11.750 -0.015 1.00 96.50 259 ARG A C 1
ATOM 2104 O O . ARG A 1 259 ? -13.467 -11.920 -0.391 1.00 96.50 259 ARG A O 1
ATOM 2111 N N . GLN A 1 260 ? -15.611 -11.438 -0.847 1.00 97.69 260 GLN A N 1
ATOM 2112 C CA . GLN A 1 260 ? -15.412 -11.256 -2.287 1.00 97.69 260 GLN A CA 1
ATOM 2113 C C . GLN A 1 260 ? -14.478 -10.083 -2.589 1.00 97.69 260 GLN A C 1
ATOM 2115 O O . GLN A 1 260 ? -13.592 -10.230 -3.422 1.00 97.69 260 GLN A O 1
ATOM 2120 N N . LEU A 1 261 ? -14.629 -8.961 -1.882 1.00 98.00 261 LEU A N 1
ATOM 2121 C CA . LEU A 1 261 ? -13.764 -7.795 -2.065 1.00 98.00 261 LEU A CA 1
ATOM 2122 C C . LEU A 1 261 ? -12.322 -8.064 -1.619 1.00 98.00 261 LEU A C 1
ATOM 2124 O O . LEU A 1 261 ? -11.399 -7.698 -2.335 1.00 98.00 261 LEU A O 1
ATOM 2128 N N . ILE A 1 262 ? -12.119 -8.746 -0.486 1.00 98.00 262 ILE A N 1
ATOM 2129 C CA . ILE A 1 262 ? -10.774 -9.132 -0.026 1.00 98.00 262 ILE A CA 1
ATOM 2130 C C . ILE A 1 262 ? -10.119 -10.115 -1.003 1.00 98.00 262 ILE A C 1
ATOM 2132 O O . ILE A 1 262 ? -8.936 -9.980 -1.297 1.00 98.00 262 ILE A O 1
ATOM 2136 N N . LEU A 1 263 ? -10.871 -11.089 -1.525 1.00 98.06 263 LEU A N 1
ATOM 2137 C CA . LEU A 1 263 ? -10.348 -12.021 -2.527 1.00 98.06 263 LEU A CA 1
ATOM 2138 C C . LEU A 1 263 ? -9.998 -11.305 -3.835 1.00 98.06 263 LEU A C 1
ATOM 2140 O O . LEU A 1 263 ? -8.942 -11.571 -4.393 1.00 98.06 263 LEU A O 1
ATOM 2144 N N . LEU A 1 264 ? -10.847 -10.384 -4.301 1.00 98.50 264 LEU A N 1
ATOM 2145 C CA . LEU A 1 264 ? -10.576 -9.578 -5.492 1.00 98.50 264 LEU A CA 1
ATOM 2146 C C . LEU A 1 264 ? -9.317 -8.721 -5.311 1.00 98.50 264 LEU A C 1
ATOM 2148 O O . LEU A 1 264 ? -8.451 -8.729 -6.180 1.00 98.50 264 LEU A O 1
ATOM 2152 N N . ALA A 1 265 ? -9.201 -8.035 -4.172 1.00 98.69 265 ALA A N 1
ATOM 2153 C CA . ALA A 1 265 ? -8.019 -7.262 -3.811 1.00 98.69 265 ALA A CA 1
ATOM 2154 C C . ALA A 1 265 ? -6.750 -8.122 -3.820 1.00 98.69 265 ALA A C 1
ATOM 2156 O O . ALA A 1 265 ? -5.765 -7.752 -4.449 1.00 98.69 265 ALA A O 1
ATOM 2157 N N . GLY A 1 266 ? -6.800 -9.290 -3.170 1.00 98.25 266 GLY A N 1
ATOM 2158 C CA . GLY A 1 266 ? -5.675 -10.218 -3.115 1.00 98.25 266 GLY A CA 1
ATOM 2159 C C . GLY A 1 266 ? -5.274 -10.750 -4.490 1.00 98.25 266 GLY A C 1
ATOM 2160 O O . GLY A 1 266 ? -4.089 -10.816 -4.781 1.00 98.25 266 GLY A O 1
ATOM 2161 N N . VAL A 1 267 ? -6.238 -11.088 -5.354 1.00 98.50 267 VAL A N 1
ATOM 2162 C CA . VAL A 1 267 ? -5.950 -11.538 -6.727 1.00 98.50 267 VAL A CA 1
ATOM 2163 C C . VAL A 1 267 ? -5.280 -10.435 -7.539 1.00 98.50 267 VAL A C 1
ATOM 2165 O O . VAL A 1 267 ? -4.298 -10.717 -8.217 1.00 98.50 267 VAL A O 1
ATOM 2168 N N . ILE A 1 268 ? -5.781 -9.199 -7.471 1.00 98.75 268 ILE A N 1
ATOM 2169 C CA . ILE A 1 268 ? -5.205 -8.068 -8.211 1.00 98.75 268 ILE A CA 1
ATOM 2170 C C . I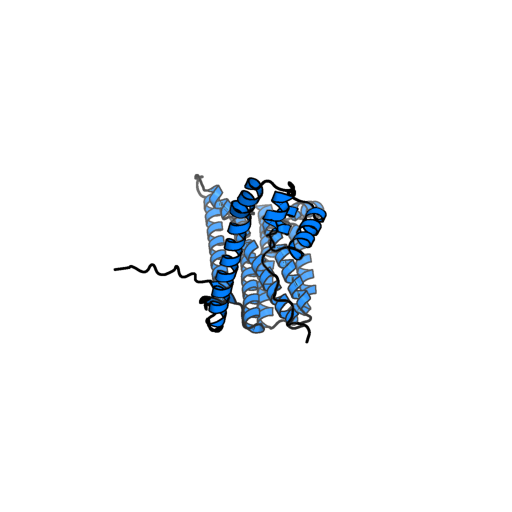LE A 1 268 ? -3.786 -7.767 -7.715 1.00 98.75 268 ILE A C 1
ATOM 2172 O O . ILE A 1 268 ? -2.879 -7.705 -8.537 1.00 98.75 268 ILE A O 1
ATOM 2176 N N . PHE A 1 269 ? -3.591 -7.682 -6.394 1.00 98.56 269 PHE A N 1
ATOM 2177 C CA . PHE A 1 269 ? -2.282 -7.440 -5.783 1.00 98.56 269 PHE A CA 1
ATOM 2178 C C . PHE A 1 269 ? -1.263 -8.518 -6.176 1.00 98.56 269 PHE A C 1
ATOM 2180 O O . PHE A 1 269 ? -0.227 -8.212 -6.746 1.00 98.56 269 PHE A O 1
ATOM 2187 N N . VAL A 1 270 ? -1.596 -9.798 -5.963 1.00 98.31 270 VAL A N 1
ATOM 2188 C CA . VAL A 1 270 ? -0.708 -10.930 -6.290 1.00 98.31 270 VAL A CA 1
ATOM 2189 C C . VAL A 1 270 ? -0.442 -11.036 -7.795 1.00 98.31 270 VAL A C 1
ATOM 2191 O O . VAL A 1 270 ? 0.609 -11.519 -8.204 1.00 98.31 270 VAL A O 1
ATOM 2194 N N . SER A 1 271 ? -1.379 -10.599 -8.641 1.00 98.38 271 SER A N 1
ATOM 2195 C CA . SER A 1 271 ? -1.143 -10.566 -10.088 1.00 98.38 271 SER A CA 1
ATOM 2196 C C . SER A 1 271 ? -0.090 -9.528 -10.477 1.00 98.38 271 SER A C 1
ATOM 2198 O O . SER A 1 271 ? 0.638 -9.800 -11.422 1.00 98.38 271 SER A O 1
ATOM 2200 N N . GLY A 1 272 ? 0.011 -8.397 -9.767 1.00 97.81 272 GLY A N 1
ATOM 2201 C CA . GLY A 1 272 ? 1.130 -7.450 -9.884 1.00 97.81 272 GLY A CA 1
ATOM 2202 C C . GLY A 1 272 ? 2.422 -8.080 -9.371 1.00 97.81 272 GLY A C 1
ATOM 2203 O O . GLY A 1 272 ? 3.211 -8.568 -10.178 1.00 97.81 272 GLY A O 1
ATOM 2204 N N . ALA A 1 273 ? 2.500 -8.226 -8.047 1.00 96.31 273 ALA A N 1
ATOM 2205 C CA . ALA A 1 273 ? 3.673 -8.635 -7.265 1.00 96.31 273 ALA A CA 1
ATOM 2206 C C . ALA A 1 273 ? 4.314 -9.983 -7.613 1.00 96.31 273 ALA A C 1
ATOM 2208 O O . ALA A 1 273 ? 5.355 -10.339 -7.088 1.00 96.31 273 ALA A O 1
ATOM 2209 N N . ILE A 1 274 ? 3.636 -10.835 -8.381 1.00 96.56 274 ILE A N 1
ATOM 2210 C CA . ILE A 1 274 ? 4.179 -12.139 -8.792 1.00 96.56 274 ILE A CA 1
ATOM 2211 C C . ILE A 1 274 ? 4.004 -12.326 -10.292 1.00 96.56 274 ILE A C 1
ATOM 2213 O O . ILE A 1 274 ? 4.910 -12.789 -10.980 1.00 96.56 274 ILE A O 1
ATOM 2217 N N . GLY A 1 275 ? 2.809 -12.035 -10.811 1.00 97.25 275 GLY A N 1
ATOM 2218 C CA . GLY A 1 275 ? 2.478 -12.299 -12.208 1.00 97.25 275 GLY A CA 1
ATOM 2219 C C . GLY A 1 275 ? 3.176 -11.345 -13.175 1.00 97.25 275 GLY A C 1
ATOM 2220 O O . GLY A 1 275 ? 3.877 -11.796 -14.081 1.00 97.25 275 GLY A O 1
ATOM 2221 N N . ILE A 1 276 ? 2.950 -10.043 -13.005 1.00 98.12 276 ILE A N 1
ATOM 2222 C CA . ILE A 1 276 ? 3.517 -9.007 -13.871 1.00 98.12 276 ILE A CA 1
ATOM 2223 C C . ILE A 1 276 ? 5.013 -8.891 -13.614 1.00 98.12 276 ILE A C 1
ATOM 2225 O O . ILE A 1 276 ? 5.762 -8.836 -14.586 1.00 98.12 276 ILE A O 1
ATOM 2229 N N . GLU A 1 277 ? 5.452 -9.020 -12.367 1.00 96.38 277 GLU A N 1
ATOM 2230 C CA . GLU A 1 277 ? 6.878 -9.021 -12.059 1.00 96.38 277 GLU A CA 1
ATOM 2231 C C . GLU A 1 277 ? 7.633 -10.172 -12.747 1.00 96.38 277 GLU A C 1
ATOM 2233 O O . GLU A 1 277 ? 8.695 -9.972 -13.334 1.00 96.38 277 GLU A O 1
ATOM 2238 N N . ALA A 1 278 ? 7.066 -11.386 -12.796 1.00 97.31 278 ALA A N 1
ATOM 2239 C CA . ALA A 1 278 ? 7.675 -12.488 -13.548 1.00 97.31 278 ALA A CA 1
ATOM 2240 C C . ALA A 1 278 ? 7.810 -12.166 -15.051 1.00 97.31 278 ALA A C 1
ATOM 2242 O O . ALA A 1 278 ? 8.784 -12.571 -15.697 1.00 97.31 278 ALA A O 1
ATOM 2243 N N . ILE A 1 279 ? 6.837 -11.439 -15.619 1.00 97.62 279 ILE A N 1
ATOM 2244 C CA . ILE A 1 279 ? 6.896 -10.942 -17.003 1.00 97.62 279 ILE A CA 1
ATOM 2245 C C . ILE A 1 279 ? 7.996 -9.879 -17.127 1.00 97.62 279 ILE A C 1
ATOM 2247 O O . ILE A 1 279 ? 8.791 -9.945 -18.070 1.00 97.62 279 ILE A O 1
ATOM 2251 N N . GLY A 1 280 ? 8.059 -8.939 -16.182 1.00 96.56 280 GLY A N 1
ATOM 2252 C CA . GLY A 1 280 ? 9.079 -7.897 -16.082 1.00 96.56 280 GLY A CA 1
ATOM 2253 C C . GLY A 1 280 ? 10.482 -8.483 -16.022 1.00 96.56 280 GLY A C 1
ATOM 2254 O O . GLY A 1 280 ? 11.322 -8.118 -16.836 1.00 96.56 280 GLY A O 1
ATOM 2255 N N . GLY A 1 281 ? 10.708 -9.487 -15.177 1.00 94.88 281 GLY A N 1
ATOM 2256 C CA . GLY A 1 281 ? 11.991 -10.172 -15.039 1.00 94.88 281 GLY A CA 1
ATOM 2257 C C . GLY A 1 281 ? 12.419 -10.927 -16.297 1.00 94.88 281 GLY A C 1
ATOM 2258 O O . GLY A 1 281 ? 13.580 -10.848 -16.710 1.00 94.88 281 GLY A O 1
ATOM 2259 N N . TYR A 1 282 ? 11.486 -11.613 -16.968 1.00 96.19 282 TYR A N 1
ATOM 2260 C CA . TYR A 1 282 ? 11.776 -12.225 -18.267 1.00 96.19 282 TYR A CA 1
ATOM 2261 C C . TYR A 1 282 ? 12.163 -11.163 -19.306 1.00 96.19 282 TYR A C 1
ATOM 2263 O O . TYR A 1 282 ? 13.136 -11.340 -20.044 1.00 96.19 282 TYR A O 1
ATOM 2271 N N . TYR A 1 283 ? 11.422 -10.054 -19.354 1.00 96.88 283 TYR A N 1
ATOM 2272 C CA . TYR A 1 283 ? 11.690 -8.951 -20.270 1.00 96.88 283 TYR A CA 1
ATOM 2273 C C . TYR A 1 283 ? 13.045 -8.286 -19.976 1.00 96.88 283 TYR A C 1
ATOM 2275 O O . TYR A 1 283 ? 13.846 -8.118 -20.897 1.00 96.88 283 TYR A O 1
ATOM 2283 N N . ALA A 1 284 ? 13.337 -7.983 -18.710 1.00 94.94 284 ALA A N 1
ATOM 2284 C CA . ALA A 1 284 ? 14.587 -7.393 -18.239 1.00 94.94 284 ALA A CA 1
ATOM 2285 C C . ALA A 1 284 ? 15.799 -8.244 -18.621 1.00 94.94 284 ALA A C 1
ATOM 2287 O O . ALA A 1 284 ? 16.806 -7.721 -19.096 1.00 94.94 284 ALA A O 1
ATOM 2288 N N . GLN A 1 285 ? 15.694 -9.571 -18.513 1.00 93.19 285 GLN A N 1
ATOM 2289 C CA . GLN A 1 285 ? 16.780 -10.458 -18.921 1.00 93.19 285 GLN A CA 1
ATOM 2290 C C . GLN A 1 285 ? 17.093 -10.374 -20.424 1.00 93.19 285 GLN A C 1
ATOM 2292 O O . GLN A 1 285 ? 18.253 -10.505 -20.817 1.00 93.19 285 GLN A O 1
ATOM 2297 N N . VAL A 1 286 ? 16.072 -10.222 -21.272 1.00 95.00 286 VAL A N 1
ATOM 2298 C CA . VAL A 1 286 ? 16.228 -10.256 -22.737 1.00 95.00 286 VAL A CA 1
ATOM 2299 C C . VAL A 1 286 ? 16.571 -8.879 -23.306 1.00 95.00 286 VAL A C 1
ATOM 2301 O O . VAL A 1 286 ? 17.402 -8.782 -24.209 1.00 95.00 286 VAL A O 1
ATOM 2304 N N . TYR A 1 287 ? 15.937 -7.824 -22.796 1.00 95.25 287 TYR A N 1
ATOM 2305 C CA . TYR A 1 287 ? 15.989 -6.471 -23.358 1.00 95.25 287 TYR A CA 1
ATOM 2306 C C . TYR A 1 287 ? 16.675 -5.446 -22.442 1.00 95.25 287 TYR A C 1
ATOM 2308 O O . TYR A 1 287 ? 16.898 -4.309 -22.862 1.00 95.25 287 TYR A O 1
ATOM 2316 N N . GLY A 1 288 ? 17.034 -5.834 -21.217 1.00 94.06 288 GLY A N 1
ATOM 2317 C CA . GLY A 1 288 ? 17.503 -4.927 -20.173 1.00 94.06 288 GLY A CA 1
ATOM 2318 C C . GLY A 1 288 ? 16.366 -4.141 -19.513 1.00 94.06 288 GLY A C 1
ATOM 2319 O O . GLY A 1 288 ? 15.219 -4.166 -19.959 1.00 94.06 288 GLY A O 1
ATOM 2320 N N . GLU A 1 289 ? 16.712 -3.405 -18.460 1.00 92.69 289 GLU A N 1
ATOM 2321 C CA . GLU A 1 289 ? 15.774 -2.586 -17.668 1.00 92.69 289 GLU A CA 1
ATOM 2322 C C . GLU A 1 289 ? 15.713 -1.129 -18.161 1.00 92.69 289 GLU A C 1
ATOM 2324 O O . GLU A 1 289 ? 14.717 -0.435 -18.003 1.00 92.69 289 GLU A O 1
ATOM 2329 N N . GLN A 1 290 ? 16.771 -0.656 -18.829 1.00 91.88 290 GLN A N 1
ATOM 2330 C CA . GLN A 1 290 ? 16.932 0.745 -19.241 1.00 91.88 290 GLN A CA 1
ATOM 2331 C C . GLN A 1 290 ? 16.221 1.044 -20.572 1.00 91.88 290 GLN A C 1
ATOM 2333 O O . GLN A 1 290 ? 16.849 1.428 -21.563 1.00 91.88 290 GLN A O 1
ATOM 2338 N N . ASN A 1 291 ? 14.915 0.777 -20.632 1.00 94.25 291 ASN A N 1
ATOM 2339 C CA . ASN A 1 291 ? 14.086 1.078 -21.796 1.00 94.25 291 ASN A CA 1
ATOM 2340 C C . ASN A 1 291 ? 12.613 1.320 -21.437 1.00 94.25 291 ASN A C 1
ATOM 2342 O O . ASN A 1 291 ? 12.086 0.816 -20.448 1.00 94.25 291 ASN A O 1
ATOM 2346 N N . MET A 1 292 ? 11.913 2.012 -22.340 1.00 94.81 292 MET A N 1
ATOM 2347 C CA . MET A 1 292 ? 10.494 2.346 -22.189 1.00 94.81 292 MET A CA 1
ATOM 2348 C C . MET A 1 292 ? 9.577 1.121 -22.048 1.00 94.81 292 MET A C 1
ATOM 2350 O O . MET A 1 292 ? 8.539 1.202 -21.398 1.00 94.81 292 MET A O 1
ATOM 2354 N N . GLY A 1 293 ? 9.925 -0.009 -22.669 1.00 96.56 293 GLY A N 1
ATOM 2355 C CA . GLY A 1 293 ? 9.118 -1.226 -22.575 1.00 96.56 293 GLY A CA 1
ATOM 2356 C C . GLY A 1 293 ? 9.128 -1.808 -21.164 1.00 96.56 293 GLY A C 1
ATOM 2357 O O . GLY A 1 293 ? 8.066 -2.131 -20.642 1.00 96.56 293 GLY A O 1
ATOM 2358 N N . TYR A 1 294 ? 10.300 -1.856 -20.527 1.00 96.56 294 TYR A N 1
ATOM 2359 C CA . TYR A 1 294 ? 10.423 -2.263 -19.128 1.00 96.56 294 TYR A CA 1
ATOM 2360 C C . TYR A 1 294 ? 9.687 -1.282 -18.202 1.00 96.56 294 TYR A C 1
ATOM 2362 O O . TYR A 1 294 ? 8.845 -1.701 -17.415 1.00 96.56 294 TYR A O 1
ATOM 2370 N N . ALA A 1 295 ? 9.879 0.028 -18.399 1.00 96.25 295 ALA A N 1
ATOM 2371 C CA . ALA A 1 295 ? 9.190 1.061 -17.624 1.00 96.25 295 ALA A CA 1
ATOM 2372 C C . ALA A 1 295 ? 7.650 0.969 -17.695 1.00 96.25 295 ALA A C 1
ATOM 2374 O O . ALA A 1 295 ? 6.957 1.263 -16.719 1.00 96.25 295 ALA A O 1
ATOM 2375 N N . LEU A 1 296 ? 7.095 0.562 -18.843 1.00 97.62 296 LEU A N 1
ATOM 2376 C CA . LEU A 1 296 ? 5.661 0.300 -18.990 1.00 97.62 296 LEU A CA 1
ATOM 2377 C C . LEU A 1 296 ? 5.213 -0.916 -18.175 1.00 97.62 296 LEU A C 1
ATOM 2379 O O . LEU A 1 296 ? 4.157 -0.854 -17.552 1.00 97.62 296 LEU A O 1
ATOM 2383 N N . ILE A 1 297 ? 5.988 -2.004 -18.190 1.00 98.12 297 ILE A N 1
ATOM 2384 C CA . ILE A 1 297 ? 5.670 -3.226 -17.440 1.00 98.12 297 ILE A CA 1
ATOM 2385 C C . ILE A 1 297 ? 5.684 -2.932 -15.939 1.00 98.12 297 ILE A C 1
ATOM 2387 O O . ILE A 1 297 ? 4.666 -3.168 -15.291 1.00 98.12 297 ILE A O 1
ATOM 2391 N N . ALA A 1 298 ? 6.756 -2.317 -15.436 1.00 96.56 298 ALA A N 1
ATOM 2392 C CA . ALA A 1 298 ? 6.870 -1.926 -14.032 1.00 96.56 298 ALA A CA 1
ATOM 2393 C C . ALA A 1 298 ? 5.752 -0.951 -13.615 1.00 96.56 298 ALA A C 1
ATOM 2395 O O . ALA A 1 298 ? 5.102 -1.117 -12.593 1.00 96.56 298 ALA A O 1
ATOM 2396 N N . GLY A 1 299 ? 5.401 0.021 -14.468 1.00 97.75 299 GLY A N 1
ATOM 2397 C CA . GLY A 1 299 ? 4.270 0.912 -14.187 1.00 97.75 299 GLY A CA 1
ATOM 2398 C C . GLY A 1 299 ? 2.924 0.180 -14.053 1.00 97.75 2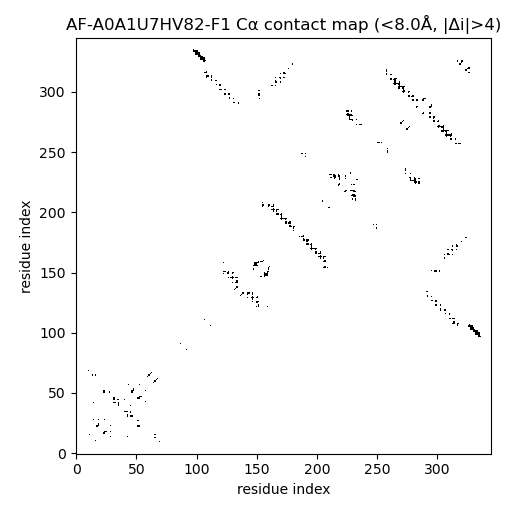99 GLY A C 1
ATOM 2399 O O . GLY A 1 299 ? 2.075 0.589 -13.260 1.00 97.75 299 GLY A O 1
ATOM 2400 N N . ILE A 1 300 ? 2.702 -0.892 -14.824 1.00 98.31 300 ILE A N 1
ATOM 2401 C CA . ILE A 1 300 ? 1.489 -1.719 -14.722 1.00 98.31 300 ILE A CA 1
ATOM 2402 C C . ILE A 1 300 ? 1.531 -2.580 -13.457 1.00 98.31 300 ILE A C 1
ATOM 2404 O O . ILE A 1 300 ? 0.502 -2.700 -12.793 1.00 98.31 300 ILE A O 1
ATOM 2408 N N . GLU A 1 301 ? 2.684 -3.160 -13.137 1.00 98.31 301 GLU A N 1
ATOM 2409 C CA . GLU A 1 301 ? 2.930 -3.939 -11.921 1.00 98.31 301 GLU A CA 1
ATOM 2410 C C . GLU A 1 301 ? 2.547 -3.148 -10.670 1.00 98.31 301 GLU A C 1
ATOM 2412 O O . GLU A 1 301 ? 1.582 -3.493 -9.983 1.00 98.31 301 GLU A O 1
ATOM 2417 N N . GLU A 1 302 ? 3.190 -2.000 -10.493 1.00 97.62 302 GLU A N 1
ATOM 2418 C CA . GLU A 1 302 ? 3.003 -1.086 -9.369 1.00 97.62 302 GLU A CA 1
ATOM 2419 C C . GLU A 1 302 ? 1.560 -0.585 -9.269 1.00 97.62 302 GLU A C 1
ATOM 2421 O O . GLU A 1 302 ? 0.941 -0.510 -8.201 1.00 97.62 302 GLU A O 1
ATOM 2426 N N . PHE A 1 303 ? 0.944 -0.286 -10.416 1.00 98.38 303 PHE A N 1
ATOM 2427 C CA . PHE A 1 303 ? -0.460 0.096 -10.444 1.00 98.38 303 PHE A CA 1
ATOM 2428 C C . PHE A 1 303 ? -1.389 -1.038 -9.994 1.00 98.38 303 PHE A C 1
ATOM 2430 O O . PHE A 1 303 ? -2.385 -0.770 -9.314 1.00 98.38 303 PHE A O 1
ATOM 2437 N N . PHE A 1 304 ? -1.098 -2.289 -10.358 1.00 98.75 304 PHE A N 1
ATOM 2438 C CA . PHE A 1 304 ? -1.870 -3.451 -9.914 1.00 98.75 304 PHE A CA 1
ATOM 2439 C C . PHE A 1 304 ? -1.739 -3.654 -8.406 1.00 98.75 304 PHE A C 1
ATOM 2441 O O . PHE A 1 304 ? -2.754 -3.876 -7.738 1.00 98.75 304 PHE A O 1
ATOM 2448 N N . GLU A 1 305 ? -0.542 -3.504 -7.853 1.00 98.44 305 GLU A N 1
ATOM 2449 C CA . GLU A 1 305 ? -0.326 -3.575 -6.410 1.00 98.44 305 GLU A CA 1
ATOM 2450 C C . GLU A 1 305 ? -1.125 -2.507 -5.663 1.00 98.44 305 GLU A C 1
ATOM 2452 O O . GLU A 1 305 ? -1.989 -2.829 -4.833 1.00 98.44 305 GLU A O 1
ATOM 2457 N N . MET A 1 306 ? -0.954 -1.237 -6.038 1.00 98.56 306 MET A N 1
ATOM 2458 C CA . MET A 1 306 ? -1.708 -0.128 -5.453 1.00 98.56 306 MET A CA 1
ATOM 2459 C C . MET A 1 306 ? -3.222 -0.338 -5.584 1.00 98.56 306 MET A C 1
ATOM 2461 O O . MET A 1 306 ? -3.967 -0.142 -4.618 1.00 98.56 306 MET A O 1
ATOM 2465 N N . LEU A 1 307 ? -3.706 -0.767 -6.754 1.00 98.81 307 LEU A N 1
ATOM 2466 C CA . LEU A 1 307 ? -5.127 -1.021 -6.991 1.00 98.81 307 LEU A CA 1
ATOM 2467 C C . LEU A 1 307 ? -5.664 -2.135 -6.084 1.00 98.81 307 LEU A C 1
ATOM 2469 O O . LEU A 1 307 ? -6.753 -1.992 -5.517 1.00 98.81 307 LEU A O 1
ATOM 2473 N N . GLY A 1 308 ? -4.902 -3.216 -5.913 1.00 98.81 308 GLY A N 1
ATOM 2474 C CA . GLY A 1 308 ? -5.226 -4.300 -4.992 1.00 98.81 308 GLY A CA 1
ATOM 2475 C C . GLY A 1 308 ? -5.401 -3.787 -3.562 1.00 98.81 308 GLY A C 1
ATOM 2476 O O . GLY A 1 308 ? -6.439 -4.036 -2.937 1.00 98.81 308 GLY A O 1
ATOM 2477 N N . VAL A 1 309 ? -4.454 -2.985 -3.066 1.00 98.81 309 VAL A N 1
ATOM 2478 C CA . VAL A 1 309 ? -4.530 -2.403 -1.714 1.00 98.81 309 VAL A CA 1
ATOM 2479 C C . VAL A 1 309 ? -5.682 -1.396 -1.589 1.00 98.81 309 VAL A C 1
ATOM 2481 O O . VAL A 1 309 ? -6.387 -1.395 -0.581 1.00 98.81 309 VAL A O 1
ATOM 2484 N N . ILE A 1 310 ? -5.972 -0.587 -2.612 1.00 98.88 310 ILE A N 1
ATOM 2485 C CA . ILE A 1 310 ? -7.115 0.346 -2.601 1.00 98.88 310 ILE A CA 1
ATOM 2486 C C . ILE A 1 310 ? -8.449 -0.408 -2.493 1.00 98.88 310 ILE A C 1
ATOM 2488 O O . ILE A 1 310 ? -9.319 -0.019 -1.705 1.00 98.88 310 ILE A O 1
ATOM 2492 N N . ILE A 1 311 ? -8.620 -1.506 -3.236 1.00 98.81 311 ILE A N 1
ATOM 2493 C CA . ILE A 1 311 ? -9.811 -2.367 -3.133 1.00 98.81 311 ILE A CA 1
ATOM 2494 C C . ILE A 1 311 ? -9.880 -3.013 -1.743 1.00 98.81 311 ILE A C 1
ATOM 2496 O O . ILE A 1 311 ? -10.967 -3.125 -1.167 1.00 98.81 311 ILE A O 1
ATOM 2500 N N . PHE A 1 312 ? -8.738 -3.383 -1.161 1.00 98.75 312 PHE A N 1
ATOM 2501 C CA . PHE A 1 312 ? -8.677 -3.904 0.201 1.00 98.75 312 PHE A CA 1
ATOM 2502 C C . PHE A 1 312 ? -9.110 -2.861 1.242 1.00 98.75 312 PHE A C 1
ATOM 2504 O O . PHE A 1 312 ? -9.949 -3.159 2.094 1.00 98.75 312 PHE A O 1
ATOM 2511 N N . ILE A 1 313 ? -8.639 -1.615 1.134 1.00 98.69 313 ILE A N 1
ATOM 2512 C CA . ILE A 1 313 ? -9.076 -0.493 1.981 1.00 98.69 313 ILE A CA 1
ATOM 2513 C C . ILE A 1 313 ? -10.587 -0.283 1.851 1.00 98.69 313 ILE A C 1
ATOM 2515 O O . ILE A 1 313 ? -11.274 -0.122 2.863 1.00 98.69 313 ILE A O 1
ATOM 2519 N N . TYR A 1 314 ? -11.131 -0.335 0.630 1.00 98.50 314 TYR A N 1
ATOM 2520 C CA . TYR A 1 314 ? -12.578 -0.271 0.410 1.00 98.50 314 TYR A CA 1
ATOM 2521 C C . TYR A 1 314 ? -13.309 -1.405 1.137 1.00 98.50 314 TYR A C 1
ATOM 2523 O O . TYR A 1 314 ? -14.304 -1.156 1.821 1.00 98.50 314 TYR A O 1
ATOM 2531 N N . ALA A 1 315 ? -12.798 -2.636 1.041 1.00 98.00 315 ALA A N 1
ATOM 2532 C CA . ALA A 1 315 ? -13.364 -3.800 1.713 1.00 98.00 315 ALA A CA 1
ATOM 2533 C C . ALA A 1 315 ? -13.393 -3.627 3.239 1.00 98.00 315 ALA A C 1
ATOM 2535 O O . ALA A 1 315 ? -14.407 -3.939 3.869 1.00 98.00 315 ALA A O 1
ATOM 2536 N N . LEU A 1 316 ? -12.309 -3.112 3.828 1.00 97.44 316 LEU A N 1
ATOM 2537 C CA . LEU A 1 316 ? -12.199 -2.867 5.266 1.00 97.44 316 LEU A CA 1
ATOM 2538 C C . LEU A 1 316 ? -13.134 -1.749 5.725 1.00 97.44 316 LEU A C 1
ATOM 2540 O O . LEU A 1 316 ? -13.882 -1.947 6.680 1.00 97.44 316 LEU A O 1
ATOM 2544 N N . LEU A 1 317 ? -13.143 -0.605 5.037 1.00 96.62 317 LEU A N 1
ATOM 2545 C CA . LEU A 1 317 ? -14.036 0.510 5.365 1.00 96.62 317 LEU A CA 1
ATOM 2546 C C . LEU A 1 317 ? -15.509 0.101 5.230 1.00 96.62 317 LEU A C 1
ATOM 2548 O O . LEU A 1 317 ? -16.297 0.367 6.131 1.00 96.62 317 LEU A O 1
ATOM 2552 N N . SER A 1 318 ? -15.874 -0.623 4.167 1.00 94.94 318 SER A N 1
ATOM 2553 C CA . SER A 1 318 ? -17.232 -1.158 4.006 1.00 94.94 318 SER A CA 1
ATOM 2554 C C . SER A 1 318 ? -17.583 -2.171 5.099 1.00 94.94 318 SER A C 1
ATOM 2556 O O . SER A 1 318 ? -18.711 -2.178 5.584 1.00 94.94 318 SER A O 1
ATOM 2558 N N . HIS A 1 319 ? -16.633 -3.015 5.517 1.00 93.88 319 HIS A N 1
ATOM 2559 C CA . HIS A 1 319 ? -16.842 -3.938 6.632 1.00 93.88 319 HIS A CA 1
ATOM 2560 C C . HIS A 1 319 ? -17.063 -3.193 7.957 1.00 93.88 319 HIS A C 1
ATOM 2562 O O . HIS A 1 319 ? -17.903 -3.602 8.759 1.00 93.88 319 HIS A O 1
ATOM 2568 N N . ILE A 1 320 ? -16.326 -2.104 8.187 1.00 92.88 320 ILE A N 1
ATOM 2569 C CA . ILE A 1 320 ? -16.471 -1.244 9.365 1.00 92.88 320 ILE A CA 1
ATOM 2570 C C . ILE A 1 320 ? -17.846 -0.561 9.377 1.00 92.88 320 ILE A C 1
ATOM 2572 O O . ILE A 1 320 ? -18.532 -0.593 10.404 1.00 92.88 320 ILE A O 1
ATOM 2576 N N . ASP A 1 321 ? -18.279 -0.012 8.244 1.00 90.25 321 ASP A N 1
ATOM 2577 C CA . ASP A 1 321 ? -19.605 0.594 8.082 1.00 90.25 321 ASP A CA 1
ATOM 2578 C C . ASP A 1 321 ? -20.726 -0.398 8.405 1.00 90.25 321 ASP A C 1
ATOM 2580 O O . ASP A 1 321 ? -21.552 -0.129 9.285 1.00 90.25 321 ASP A O 1
ATOM 2584 N N . ASP A 1 322 ? -20.692 -1.581 7.792 1.00 85.88 322 ASP A N 1
ATOM 2585 C CA . ASP A 1 322 ? -21.744 -2.588 7.948 1.00 85.88 322 ASP A CA 1
ATOM 2586 C C . ASP A 1 322 ? -21.753 -3.229 9.351 1.00 85.88 322 ASP A C 1
ATOM 2588 O O . ASP A 1 322 ? -22.813 -3.434 9.947 1.00 85.88 322 ASP A O 1
ATOM 2592 N N . ALA A 1 323 ? -20.584 -3.573 9.906 1.00 82.19 323 ALA A N 1
ATOM 2593 C CA . ALA A 1 323 ? -20.498 -4.367 11.137 1.00 82.19 323 ALA A CA 1
ATOM 2594 C C . ALA A 1 323 ? -20.414 -3.525 12.426 1.00 82.19 323 ALA A C 1
ATOM 2596 O O . ALA A 1 323 ? -20.639 -4.049 13.533 1.00 82.19 323 ALA A O 1
ATOM 2597 N N . MET A 1 324 ? -20.039 -2.244 12.320 1.00 81.69 324 MET A N 1
ATOM 2598 C CA . MET A 1 324 ? -19.635 -1.418 13.467 1.00 81.69 324 MET A CA 1
ATOM 2599 C C . MET A 1 324 ? -20.285 -0.032 13.521 1.00 81.69 324 MET A C 1
ATOM 2601 O O . MET A 1 324 ? -19.951 0.732 14.421 1.00 81.69 324 MET A O 1
ATOM 2605 N N . LYS A 1 325 ? -21.284 0.240 12.666 1.00 78.69 325 LYS A N 1
ATOM 2606 C CA . LYS A 1 325 ? -21.964 1.547 12.531 1.00 78.69 325 LYS A CA 1
ATOM 2607 C C . LYS A 1 325 ? -21.050 2.666 12.002 1.00 78.6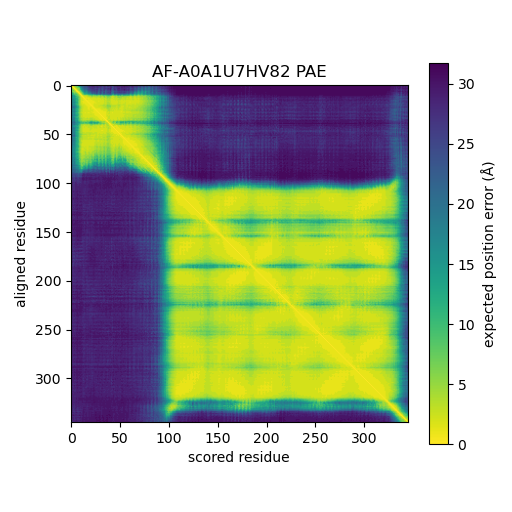9 325 LYS A C 1
ATOM 2609 O O . LYS A 1 325 ? -21.340 3.840 12.217 1.00 78.69 325 LYS A O 1
ATOM 2614 N N . GLY A 1 326 ? -19.987 2.289 11.292 1.00 76.56 326 GLY A N 1
ATOM 2615 C CA . GLY A 1 326 ? -19.086 3.198 10.588 1.00 76.56 326 GLY A CA 1
ATOM 2616 C C . GLY A 1 326 ? -17.957 3.803 11.406 1.00 76.56 326 GLY A C 1
ATOM 2617 O O . GLY A 1 326 ? -17.829 3.588 12.611 1.00 76.56 326 GLY A O 1
ATOM 2618 N N . LEU A 1 327 ? -17.092 4.530 10.694 1.00 80.12 327 LEU A N 1
ATOM 2619 C CA . LEU A 1 327 ? -15.905 5.196 11.229 1.00 80.12 327 LEU A CA 1
ATOM 2620 C C . LEU A 1 327 ? -16.037 6.715 11.080 1.00 80.12 327 LEU A C 1
ATOM 2622 O O . LEU A 1 327 ? -16.315 7.221 9.995 1.00 80.12 327 LEU A O 1
ATOM 2626 N N . SER A 1 328 ? -15.782 7.459 12.155 1.00 79.50 328 SER A N 1
ATOM 2627 C CA . SER A 1 328 ? -15.751 8.925 12.135 1.00 79.50 328 SER A CA 1
ATOM 2628 C C . SER A 1 328 ? -14.511 9.455 12.839 1.00 79.50 328 SER A C 1
ATOM 2630 O O . SER A 1 328 ? -14.188 9.004 13.940 1.00 79.50 328 SER A O 1
ATOM 2632 N N . VAL A 1 329 ? -13.860 10.454 12.248 1.00 77.19 329 VAL A N 1
ATOM 2633 C CA . VAL A 1 329 ? -12.788 11.205 12.910 1.00 77.19 329 VAL A CA 1
ATOM 2634 C C . VAL A 1 329 ? -13.422 12.351 13.690 1.00 77.19 329 VAL A C 1
ATOM 2636 O O . VAL A 1 329 ? -14.133 13.178 13.114 1.00 77.19 329 VAL A O 1
ATOM 2639 N N . ARG A 1 330 ? -13.194 12.388 15.008 1.00 79.69 330 ARG A N 1
ATOM 2640 C CA . ARG A 1 330 ? -13.717 13.434 15.894 1.00 79.69 330 ARG A CA 1
ATOM 2641 C C . ARG A 1 330 ? -12.620 14.448 16.209 1.00 79.69 330 ARG A C 1
ATOM 2643 O O . ARG A 1 330 ? -11.595 14.086 16.780 1.00 79.69 330 ARG A O 1
ATOM 2650 N N . PHE A 1 331 ? -12.882 15.715 15.907 1.00 76.31 331 PHE A N 1
ATOM 2651 C CA . PHE A 1 331 ? -12.061 16.848 16.329 1.00 76.31 331 PHE A CA 1
ATOM 2652 C C . PHE A 1 331 ? -12.780 17.613 17.445 1.00 76.31 331 PHE A C 1
ATOM 2654 O O . PHE A 1 331 ? -13.948 17.984 17.302 1.00 76.31 331 PHE A O 1
ATOM 2661 N N . GLU A 1 332 ? -12.084 17.855 18.557 1.00 77.19 332 GLU A N 1
ATOM 2662 C CA . GLU A 1 332 ? -12.547 18.758 19.614 1.00 77.19 332 GLU A CA 1
ATOM 2663 C C . GLU A 1 332 ? -11.816 20.095 19.485 1.00 77.19 332 GLU A C 1
ATOM 2665 O O . GLU A 1 332 ? -10.638 20.203 19.825 1.00 77.19 332 GLU A O 1
ATOM 2670 N N . ILE A 1 333 ? -12.511 21.120 18.985 1.00 74.56 333 ILE A N 1
ATOM 2671 C CA . ILE A 1 333 ? -11.947 22.468 18.858 1.00 74.56 333 ILE A CA 1
ATOM 2672 C C . ILE A 1 333 ? -12.353 23.278 20.091 1.00 74.56 333 ILE A C 1
ATOM 2674 O O . ILE A 1 333 ? -13.541 23.482 20.360 1.00 74.56 333 ILE A O 1
ATOM 2678 N N . VAL A 1 334 ? -11.361 23.743 20.855 1.00 70.69 334 VAL A N 1
ATOM 2679 C CA . VAL A 1 334 ? -11.573 24.639 21.999 1.00 70.69 334 VAL A CA 1
ATOM 2680 C C . VAL A 1 334 ? -11.611 26.076 21.486 1.00 70.69 334 VAL A C 1
ATOM 2682 O O . VAL A 1 334 ? -10.578 26.653 21.156 1.00 70.69 334 VAL A O 1
ATOM 2685 N N . ALA A 1 335 ? -12.803 26.667 21.411 1.00 64.69 335 ALA A N 1
ATOM 2686 C CA . ALA A 1 335 ? -12.948 28.067 21.029 1.00 64.69 335 ALA A CA 1
ATOM 2687 C C . ALA A 1 335 ? -12.494 28.986 22.179 1.00 64.69 335 ALA A C 1
ATOM 2689 O O . ALA A 1 335 ? -13.176 29.097 23.198 1.00 64.69 335 ALA A O 1
ATOM 2690 N N . HIS A 1 336 ? -11.361 29.672 22.019 1.00 56.12 336 HIS A N 1
ATOM 2691 C CA . HIS A 1 336 ? -10.988 30.799 22.876 1.00 56.12 336 HIS A CA 1
ATOM 2692 C C . HIS A 1 336 ? -11.594 32.076 22.277 1.00 56.12 336 HIS A C 1
ATOM 2694 O O . HIS A 1 336 ? -11.142 32.544 21.234 1.00 56.12 336 HIS A O 1
ATOM 2700 N N . ARG A 1 337 ? -12.640 32.641 22.897 1.00 50.34 337 ARG A N 1
ATOM 2701 C CA . ARG A 1 337 ? -13.053 34.019 22.584 1.00 50.34 337 ARG A CA 1
ATOM 2702 C C . ARG A 1 337 ? -12.056 34.969 23.259 1.00 50.34 337 ARG A C 1
ATOM 2704 O O . ARG A 1 337 ? -11.942 34.890 24.482 1.00 50.34 337 ARG A O 1
ATOM 2711 N N . PRO A 1 338 ? -11.354 35.856 22.532 1.00 48.84 338 PRO A N 1
ATOM 2712 C CA . PRO A 1 338 ? -10.642 36.946 23.185 1.00 48.84 338 PRO A CA 1
ATOM 2713 C C . PRO A 1 338 ? -11.659 37.839 23.922 1.00 48.84 338 PRO A C 1
ATOM 2715 O O . PRO A 1 338 ? -12.783 38.003 23.437 1.00 48.84 338 PRO A O 1
ATOM 2718 N N . PRO A 1 339 ? -11.318 38.376 25.107 1.00 48.25 339 PRO A N 1
ATOM 2719 C CA . PRO A 1 339 ? -12.218 39.246 25.853 1.00 48.25 339 PRO A CA 1
ATOM 2720 C C . PRO A 1 339 ? -12.559 40.479 25.013 1.00 48.25 339 PRO A C 1
ATOM 2722 O O . PRO A 1 339 ? -11.670 41.124 24.460 1.00 48.25 339 PRO A O 1
ATOM 2725 N N . ASN A 1 340 ? -13.855 40.785 24.915 1.00 48.84 340 ASN A N 1
ATOM 2726 C CA . ASN A 1 340 ? -14.357 41.983 24.254 1.00 48.84 340 ASN A CA 1
ATOM 2727 C C . ASN A 1 340 ? -13.624 43.209 24.813 1.00 48.84 340 ASN A C 1
ATOM 2729 O O . ASN A 1 340 ? -13.758 43.527 25.995 1.00 48.84 340 ASN A O 1
ATOM 2733 N N . THR A 1 341 ? -12.873 43.912 23.969 1.00 45.72 341 THR A N 1
ATOM 2734 C CA . THR A 1 341 ? -12.405 45.261 24.274 1.00 45.72 341 THR A CA 1
ATOM 2735 C C . THR A 1 341 ? -13.637 46.149 24.391 1.00 45.72 341 THR A C 1
ATOM 2737 O O . THR A 1 341 ? -14.293 46.458 23.396 1.00 45.72 341 THR A O 1
ATOM 2740 N N . VAL A 1 342 ? -13.994 46.509 25.622 1.00 47.69 342 VAL A N 1
ATOM 2741 C CA . VAL A 1 342 ? -14.998 47.536 25.892 1.00 47.69 342 VAL A CA 1
ATOM 2742 C C . VAL A 1 342 ? -14.455 48.841 25.312 1.00 47.69 342 VAL A C 1
ATOM 2744 O O . VAL A 1 342 ? -13.504 49.407 25.846 1.00 47.69 342 VAL A O 1
ATOM 2747 N N . HIS A 1 343 ? -15.026 49.305 24.202 1.00 45.28 343 HIS A N 1
ATOM 2748 C CA . HIS A 1 343 ? -14.854 50.688 23.776 1.00 45.28 343 HIS A CA 1
ATOM 2749 C C . HIS A 1 343 ? -15.626 51.570 24.761 1.00 45.28 343 HIS A C 1
ATOM 2751 O O . HIS A 1 343 ? -16.852 51.629 24.721 1.00 45.28 343 HIS A O 1
ATOM 2757 N N . SER A 1 344 ? -14.908 52.220 25.676 1.00 43.59 344 SER A N 1
ATOM 2758 C CA . SER A 1 344 ? -15.428 53.353 26.439 1.00 43.59 344 SER A CA 1
ATOM 2759 C C . SER A 1 344 ? -15.620 54.531 25.481 1.00 43.59 344 SER A C 1
ATOM 2761 O O . SER A 1 344 ? -14.639 55.007 24.906 1.00 43.59 344 SER A O 1
ATOM 2763 N N . SER A 1 345 ? -16.874 54.940 25.278 1.00 47.28 345 SER A N 1
ATOM 2764 C CA . SER A 1 345 ? -17.229 56.247 24.704 1.00 47.28 345 SER A CA 1
ATOM 2765 C C . SER A 1 345 ? -17.260 57.308 25.793 1.00 47.28 345 SER A C 1
ATOM 2767 O O . SER A 1 345 ? -17.611 56.932 26.937 1.00 47.28 345 SER A O 1
#

pLDDT: mean 85.59, std 16.7, range [31.08, 98.88]

Nearest PDB structures (foldseek):
  8hpt-assembly1_A  TM=3.459E-01  e=2.332E+00  Mus musculus
  6h2f-assembly1_J  TM=2.076E-01  e=2.908E+00  Aeromonas hydrophila subsp. hydrophila AL09-71
  3szr-assembly1_A  TM=1.741E-01  e=2.437E+00  Homo sapiens
  6grj-assembly1_I  TM=1.881E-01  e=5.396E+00  Aeromonas hydrophila
  6grj-assembly1_B  TM=1.981E-01  e=4.140E+00  Aeromonas hydrophila

Organism: NCBI:txid247279